Protein AF-A0A0M0K9U4-F1 (afdb_monomer_lite)

Structure (mmCIF, N/CA/C/O backbone):
data_AF-A0A0M0K9U4-F1
#
_entry.id   AF-A0A0M0K9U4-F1
#
loop_
_atom_site.group_PDB
_atom_site.id
_atom_site.type_symbol
_atom_site.label_atom_id
_atom_site.label_alt_id
_atom_site.label_comp_id
_atom_site.label_asym_id
_atom_site.label_entity_id
_atom_site.label_seq_id
_atom_site.pdbx_PDB_ins_code
_atom_site.Cartn_x
_atom_site.Cartn_y
_atom_site.Cartn_z
_atom_site.occupancy
_atom_site.B_iso_or_equiv
_atom_site.auth_seq_id
_atom_site.auth_comp_id
_atom_site.auth_asym_id
_atom_site.auth_atom_id
_atom_site.pdbx_PDB_model_num
ATOM 1 N N . SER A 1 1 ? -8.161 0.648 -21.171 1.00 61.56 1 SER A N 1
ATOM 2 C CA . SER A 1 1 ? -7.651 1.180 -19.898 1.00 61.56 1 SER A CA 1
ATOM 3 C C . SER A 1 1 ? -7.392 2.656 -20.082 1.00 61.56 1 SER A C 1
ATOM 5 O O . SER A 1 1 ? -6.745 3.029 -21.057 1.00 61.56 1 SER A O 1
ATOM 7 N N . GLU A 1 2 ? -7.929 3.484 -19.197 1.00 68.81 2 GLU A N 1
ATOM 8 C CA . GLU A 1 2 ? -7.591 4.907 -19.144 1.00 68.81 2 GLU A CA 1
ATOM 9 C C . GLU A 1 2 ? -6.335 5.094 -18.272 1.00 68.81 2 GLU A C 1
ATOM 11 O O . GLU A 1 2 ? -6.027 4.220 -17.451 1.00 68.81 2 GLU A O 1
ATOM 16 N N . PRO A 1 3 ? -5.558 6.175 -18.462 1.00 78.31 3 PRO A N 1
ATOM 17 C CA . PRO A 1 3 ? -4.492 6.531 -17.532 1.00 78.31 3 PRO A CA 1
ATOM 18 C C . PRO A 1 3 ? -5.056 6.734 -16.120 1.00 78.31 3 PRO A C 1
ATOM 20 O O . PRO A 1 3 ? -6.121 7.326 -15.955 1.00 78.31 3 PRO A O 1
ATOM 23 N N . LEU A 1 4 ? -4.343 6.255 -15.100 1.00 85.19 4 LEU A N 1
ATOM 24 C CA . LEU A 1 4 ? -4.729 6.467 -13.706 1.00 85.19 4 LEU A CA 1
ATOM 25 C C . LEU A 1 4 ? -4.591 7.953 -13.341 1.00 85.19 4 LEU A C 1
ATOM 27 O O . LEU A 1 4 ? -3.505 8.517 -13.472 1.00 85.19 4 LEU A O 1
ATOM 31 N N . ASP A 1 5 ? -5.664 8.567 -12.842 1.00 87.56 5 ASP A N 1
ATOM 32 C CA . ASP A 1 5 ? -5.590 9.892 -12.226 1.00 87.56 5 ASP A CA 1
ATOM 33 C C . ASP A 1 5 ? -4.983 9.775 -10.822 1.00 87.56 5 ASP A C 1
ATOM 35 O O . ASP A 1 5 ? -5.615 9.305 -9.875 1.00 87.56 5 ASP A O 1
ATOM 39 N N . VAL A 1 6 ? -3.727 10.200 -10.714 1.00 87.00 6 VAL A N 1
ATOM 40 C CA . VAL A 1 6 ? -2.924 10.161 -9.484 1.00 87.00 6 VAL A CA 1
ATOM 41 C C . VAL A 1 6 ? -3.193 11.345 -8.547 1.00 87.00 6 VAL A C 1
ATOM 43 O O . VAL A 1 6 ? -2.497 11.502 -7.549 1.00 87.00 6 VAL A O 1
ATOM 46 N N . THR A 1 7 ? -4.156 12.211 -8.879 1.00 89.19 7 THR A N 1
ATOM 47 C CA . THR A 1 7 ? -4.490 13.422 -8.108 1.00 89.19 7 THR A CA 1
ATOM 48 C C . THR A 1 7 ? -5.829 13.322 -7.383 1.00 89.19 7 THR A C 1
ATOM 50 O O . THR A 1 7 ? -6.227 14.252 -6.677 1.00 89.19 7 THR A O 1
ATOM 53 N N . LEU A 1 8 ? -6.520 12.186 -7.523 1.00 91.12 8 LEU A N 1
ATOM 54 C CA . LEU A 1 8 ? -7.814 11.973 -6.889 1.00 91.12 8 LEU A CA 1
ATOM 55 C C . LEU A 1 8 ? -7.680 12.002 -5.359 1.00 91.12 8 LEU A C 1
ATOM 57 O O . LEU A 1 8 ? -6.781 11.345 -4.817 1.00 91.12 8 LEU A O 1
ATOM 61 N N . PRO A 1 9 ? -8.579 12.719 -4.657 1.00 91.06 9 PRO A N 1
ATOM 62 C CA . PRO A 1 9 ? -8.613 12.720 -3.203 1.00 91.06 9 PRO A CA 1
ATOM 63 C C . PRO A 1 9 ? -9.043 11.352 -2.667 1.00 91.06 9 PRO A C 1
ATOM 65 O O . PRO A 1 9 ? -9.710 10.575 -3.352 1.00 91.06 9 PRO A O 1
ATOM 68 N N . ILE A 1 10 ? -8.715 11.077 -1.404 1.00 91.19 10 ILE A N 1
ATOM 69 C CA . ILE A 1 10 ? -9.167 9.850 -0.749 1.00 91.19 10 ILE A CA 1
ATOM 70 C C . ILE A 1 10 ? -10.673 9.855 -0.483 1.00 91.19 10 ILE A C 1
ATOM 72 O O . ILE A 1 10 ? -11.238 10.823 0.028 1.00 91.19 10 ILE A O 1
ATOM 76 N N . GLU A 1 11 ? -11.311 8.722 -0.760 1.00 87.12 11 GLU A N 1
ATOM 77 C CA . GLU A 1 11 ? -12.684 8.450 -0.343 1.00 87.12 11 GLU A CA 1
ATOM 78 C C . GLU A 1 11 ? -12.667 7.948 1.110 1.00 87.12 11 GLU A C 1
ATOM 80 O O . GLU A 1 11 ? -12.208 6.844 1.403 1.00 87.12 11 GLU A O 1
ATOM 85 N N . THR A 1 12 ? -13.134 8.770 2.053 1.00 86.31 12 THR A N 1
ATOM 86 C CA . THR A 1 12 ? -13.184 8.406 3.475 1.00 86.31 12 THR A CA 1
ATOM 87 C C . THR A 1 12 ? -14.359 9.058 4.192 1.00 86.31 12 THR A C 1
ATOM 89 O O . THR A 1 12 ? -14.809 10.145 3.841 1.00 86.31 12 THR A O 1
ATOM 92 N N . HIS A 1 13 ? -14.853 8.381 5.228 1.00 86.00 13 HIS A N 1
ATOM 93 C CA . HIS A 1 13 ? -15.920 8.867 6.104 1.00 86.00 13 HIS A CA 1
ATOM 94 C C . HIS A 1 13 ? -15.396 9.770 7.236 1.00 86.00 13 HIS A C 1
ATOM 96 O O . HIS A 1 13 ? -16.177 10.304 8.024 1.00 86.00 13 HIS A O 1
ATOM 102 N N . LEU A 1 14 ? -14.074 9.915 7.357 1.00 87.75 14 LEU A N 1
ATOM 103 C CA . LEU A 1 14 ? -13.434 10.692 8.411 1.00 87.75 14 LEU A CA 1
ATOM 104 C C . LEU A 1 14 ? -13.545 12.202 8.154 1.00 87.75 14 LEU A C 1
ATOM 106 O O . LEU A 1 14 ? -13.423 12.679 7.027 1.00 87.75 14 LEU A O 1
ATOM 110 N N . ASN A 1 15 ? -13.702 12.988 9.223 1.00 91.25 15 ASN A N 1
ATOM 111 C CA . ASN A 1 15 ? -13.694 14.451 9.139 1.00 91.25 15 ASN A CA 1
ATOM 112 C C . ASN A 1 15 ? -12.251 14.975 9.009 1.00 91.25 15 ASN A C 1
ATOM 114 O O . ASN A 1 15 ? -11.620 15.371 9.994 1.00 91.25 15 ASN A O 1
ATOM 118 N N . LEU A 1 16 ? -11.727 14.964 7.781 1.00 93.19 16 LEU A N 1
ATOM 119 C CA . LEU A 1 16 ? -10.347 15.357 7.481 1.00 93.19 16 LEU A CA 1
ATOM 120 C C . LEU A 1 16 ? -10.004 16.796 7.916 1.00 93.19 16 LEU A C 1
ATOM 122 O O . LEU A 1 16 ? -8.942 16.976 8.516 1.00 93.19 16 LEU A O 1
ATOM 126 N N . PRO A 1 17 ? -10.863 17.822 7.712 1.00 94.44 17 PRO A N 1
ATOM 127 C CA . PRO A 1 17 ? -10.585 19.172 8.209 1.00 94.44 17 PRO A CA 1
ATOM 128 C C . PRO A 1 17 ? -10.416 19.234 9.731 1.00 94.44 17 PRO A C 1
ATOM 130 O O . PRO A 1 17 ? -9.503 19.897 10.232 1.00 94.44 17 PRO A O 1
ATOM 133 N N . PHE A 1 18 ? -11.267 18.521 10.477 1.00 94.56 18 PHE A N 1
ATOM 134 C CA . PHE A 1 18 ? -11.149 18.437 11.931 1.00 94.56 18 PHE A CA 1
ATOM 135 C C . PHE A 1 18 ? -9.846 17.751 12.347 1.00 94.56 18 PHE A C 1
ATOM 137 O O . PHE A 1 18 ? -9.119 18.291 13.181 1.00 94.56 18 PHE A O 1
ATOM 144 N N . LEU A 1 19 ? -9.527 16.599 11.749 1.00 92.81 19 LEU A N 1
ATOM 145 C CA . LEU A 1 19 ? -8.318 15.836 12.064 1.00 92.81 19 LEU A CA 1
ATOM 146 C C . LEU A 1 19 ? -7.053 16.642 11.761 1.00 92.81 19 LEU A C 1
ATOM 148 O O . LEU A 1 19 ? -6.188 16.756 12.628 1.00 92.81 19 LEU A O 1
ATOM 152 N N . ARG A 1 20 ? -6.988 17.297 10.594 1.00 94.50 20 ARG A N 1
ATOM 153 C CA . ARG A 1 20 ? -5.874 18.175 10.206 1.00 94.50 20 ARG A CA 1
ATOM 154 C C . ARG A 1 20 ? -5.638 19.270 11.241 1.00 94.50 20 ARG A C 1
ATOM 156 O O . ARG A 1 20 ? -4.503 19.474 11.664 1.00 94.50 20 ARG A O 1
ATOM 163 N N .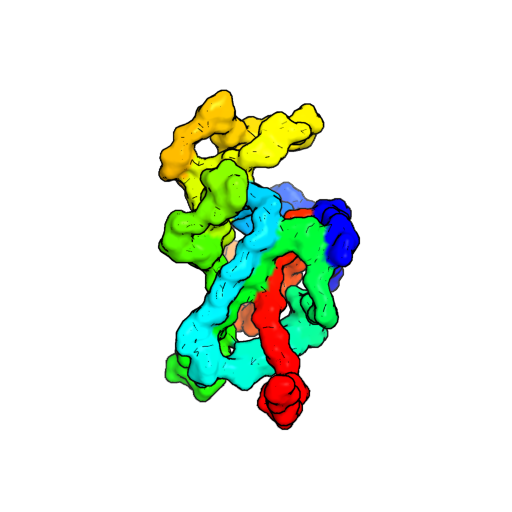 LYS A 1 21 ? -6.707 19.942 11.685 1.00 95.69 21 LYS A N 1
ATOM 164 C CA . LYS A 1 21 ? -6.635 20.994 12.710 1.00 95.69 21 LYS A CA 1
ATOM 165 C C . LYS A 1 21 ? -6.250 20.440 14.083 1.00 95.69 21 LYS A C 1
ATOM 167 O O . LYS A 1 21 ? -5.474 21.056 14.807 1.00 95.69 21 LYS A O 1
ATOM 172 N N . ARG A 1 22 ? -6.817 19.300 14.483 1.00 93.62 22 ARG A N 1
ATOM 173 C CA . ARG A 1 22 ? -6.624 18.741 15.828 1.00 93.62 22 ARG A CA 1
ATOM 174 C C . ARG A 1 22 ? -5.236 18.135 16.016 1.00 93.62 22 ARG A C 1
ATOM 176 O O . ARG A 1 22 ? -4.717 18.177 17.135 1.00 93.62 22 ARG A O 1
ATOM 183 N N . LEU A 1 23 ? -4.677 17.577 14.945 1.00 92.25 23 LEU A N 1
ATOM 184 C CA . LEU A 1 23 ? -3.436 16.808 14.935 1.00 92.25 23 LEU A CA 1
ATOM 185 C C . LEU A 1 23 ? -2.265 17.566 14.294 1.00 92.25 23 LEU A C 1
ATOM 187 O O . LEU A 1 23 ? -1.214 16.972 14.099 1.00 92.25 23 LEU A O 1
ATOM 191 N N . THR A 1 24 ? -2.389 18.873 14.027 1.00 93.19 24 THR A N 1
ATOM 192 C CA . THR A 1 24 ? -1.313 19.680 13.410 1.00 93.19 24 THR A CA 1
ATOM 193 C C . THR A 1 24 ? 0.036 19.524 14.123 1.00 93.19 24 THR A C 1
ATOM 195 O O . THR A 1 24 ? 1.066 19.461 13.470 1.00 93.19 24 THR A O 1
ATOM 198 N N . ASN A 1 25 ? 0.025 19.389 15.453 1.00 91.56 25 ASN A N 1
ATOM 199 C CA . ASN A 1 25 ? 1.231 19.222 16.274 1.00 91.56 25 ASN A CA 1
ATOM 200 C C . ASN A 1 25 ? 1.455 17.770 16.732 1.00 91.56 25 ASN A C 1
ATOM 202 O O . ASN A 1 25 ? 2.167 17.533 17.708 1.00 91.56 25 ASN A O 1
ATOM 206 N N . TYR A 1 26 ? 0.792 16.795 16.104 1.00 88.44 26 TYR A N 1
ATOM 207 C CA . TYR A 1 26 ? 1.008 15.389 16.427 1.00 88.44 26 TYR A CA 1
ATOM 208 C C . TYR A 1 26 ? 2.439 14.990 16.028 1.00 88.44 26 TYR A C 1
ATOM 210 O O . TYR A 1 26 ? 2.857 15.333 14.925 1.00 88.44 26 TYR A O 1
ATOM 218 N N . PRO A 1 27 ? 3.214 14.297 16.881 1.00 87.62 27 PRO A N 1
ATOM 219 C CA . PRO A 1 27 ? 4.620 14.026 16.581 1.00 87.62 27 PRO A CA 1
ATOM 220 C C . PRO A 1 27 ? 4.840 13.255 15.273 1.00 87.62 27 PRO A C 1
ATOM 222 O O . PRO A 1 27 ? 5.771 13.562 14.535 1.00 87.62 27 PRO A O 1
ATOM 225 N N . ASP A 1 28 ? 3.972 12.286 14.968 1.00 89.38 28 ASP A N 1
ATOM 226 C CA . ASP A 1 28 ? 4.065 11.487 13.745 1.00 89.38 28 ASP A CA 1
ATOM 227 C C . ASP A 1 28 ? 3.277 12.137 12.597 1.00 89.38 28 ASP A C 1
ATOM 229 O O . ASP A 1 28 ? 2.105 11.836 12.344 1.00 89.38 28 ASP A O 1
ATOM 233 N N . GLN A 1 29 ? 3.926 13.074 11.908 1.00 89.25 29 GLN A N 1
ATOM 234 C CA . GLN A 1 29 ? 3.337 13.742 10.747 1.00 89.25 29 GLN A CA 1
ATOM 235 C C . GLN A 1 29 ? 3.190 12.809 9.536 1.00 89.25 29 GLN A C 1
ATOM 237 O O . GLN A 1 29 ? 2.347 13.077 8.684 1.00 89.25 29 GLN A O 1
ATOM 242 N N . ASN A 1 30 ? 3.932 11.695 9.471 1.00 87.62 30 ASN A N 1
ATOM 243 C CA . ASN A 1 30 ? 3.779 10.722 8.387 1.00 87.62 30 ASN A CA 1
ATOM 244 C C . ASN A 1 30 ? 2.473 9.938 8.534 1.00 87.62 30 ASN A C 1
ATOM 246 O O . ASN A 1 30 ? 1.711 9.796 7.580 1.00 87.62 30 ASN A O 1
ATOM 250 N N . LEU A 1 31 ? 2.159 9.487 9.752 1.00 87.75 31 LEU A N 1
ATOM 251 C CA . LEU A 1 31 ? 0.862 8.884 10.049 1.00 87.75 31 LEU A CA 1
ATOM 252 C C . LEU A 1 31 ? -0.282 9.865 9.768 1.00 87.75 31 LEU A C 1
ATOM 254 O O . LEU A 1 31 ? -1.305 9.469 9.212 1.00 87.75 31 LEU A O 1
ATOM 258 N N . LEU A 1 32 ? -0.110 11.142 10.126 1.00 90.25 32 LEU A N 1
ATOM 259 C CA . LEU A 1 32 ? -1.109 12.163 9.825 1.00 90.25 32 LEU A CA 1
ATOM 260 C C . LEU A 1 32 ? -1.290 12.363 8.314 1.00 90.25 32 LEU A C 1
ATOM 262 O O . LEU A 1 32 ? -2.427 12.434 7.857 1.00 90.25 32 LEU A O 1
ATOM 266 N N . ALA A 1 33 ? -0.207 12.417 7.536 1.00 90.25 33 ALA A N 1
ATOM 267 C CA . ALA A 1 33 ? -0.280 12.504 6.079 1.00 90.25 33 ALA A CA 1
ATOM 268 C C . ALA A 1 33 ? -1.022 11.294 5.490 1.00 90.25 33 ALA A C 1
ATOM 270 O O . ALA A 1 33 ? -1.983 11.469 4.748 1.00 90.25 33 ALA A O 1
ATOM 271 N N . ASN A 1 34 ? -0.676 10.080 5.923 1.00 90.19 34 ASN A N 1
ATOM 272 C CA . ASN A 1 34 ? -1.355 8.839 5.542 1.00 90.19 34 ASN A CA 1
ATOM 273 C C . ASN A 1 34 ? -2.861 8.843 5.878 1.00 90.19 34 ASN A C 1
ATOM 275 O O . ASN A 1 34 ? -3.681 8.348 5.107 1.00 90.19 34 ASN A O 1
ATOM 279 N N . LEU A 1 35 ? -3.247 9.433 7.013 1.00 90.75 35 LEU A N 1
ATOM 280 C CA . LEU A 1 35 ? -4.647 9.590 7.423 1.00 90.75 35 LEU A CA 1
ATOM 281 C C . LEU A 1 35 ? -5.412 10.612 6.568 1.00 90.75 35 LEU A C 1
ATOM 283 O O . LEU A 1 35 ? -6.604 10.437 6.321 1.00 90.75 35 LEU A O 1
ATOM 287 N N . LEU A 1 36 ? -4.751 11.700 6.166 1.00 92.56 36 LEU A N 1
ATOM 288 C CA . LEU A 1 36 ? -5.377 12.826 5.467 1.00 92.56 36 LEU A CA 1
ATOM 289 C C . LEU A 1 36 ? -5.375 12.683 3.944 1.00 92.56 36 LEU A C 1
ATOM 291 O O . LEU A 1 36 ? -6.247 13.246 3.286 1.00 92.56 36 LEU A O 1
ATOM 295 N N . GLU A 1 37 ? -4.387 11.988 3.395 1.00 92.00 37 GLU A N 1
ATOM 296 C CA . GLU A 1 37 ? -4.094 11.941 1.957 1.00 92.00 37 GLU A CA 1
ATOM 297 C C . GLU A 1 37 ? -4.030 10.513 1.414 1.00 92.00 37 GLU A C 1
ATOM 299 O O . GLU A 1 37 ? -3.970 10.318 0.203 1.00 92.00 37 GLU A O 1
ATOM 304 N N . GLY A 1 38 ? -4.100 9.520 2.299 1.00 92.19 38 GLY A N 1
ATOM 305 C CA . GLY A 1 38 ? -4.095 8.107 1.959 1.00 92.19 38 GLY A CA 1
ATOM 306 C C . GLY A 1 38 ? -2.745 7.440 2.158 1.00 92.19 38 GLY A C 1
ATOM 307 O O . GLY A 1 38 ? -1.693 8.078 2.163 1.00 92.19 38 GLY A O 1
ATOM 308 N N . ILE A 1 39 ? -2.794 6.120 2.317 1.00 91.38 39 ILE A N 1
ATOM 309 C CA . ILE A 1 39 ? -1.612 5.281 2.462 1.00 91.38 39 ILE A CA 1
ATOM 310 C C . ILE A 1 39 ? -0.806 5.306 1.172 1.00 91.38 39 ILE A C 1
ATOM 312 O O . ILE A 1 39 ? -1.322 4.969 0.103 1.00 91.38 39 ILE A O 1
ATOM 316 N N . ARG A 1 40 ? 0.480 5.612 1.320 1.00 90.69 40 ARG A N 1
ATOM 317 C CA . ARG A 1 40 ? 1.510 5.373 0.311 1.00 90.69 40 ARG A CA 1
ATOM 318 C C . ARG A 1 40 ? 2.364 4.195 0.763 1.00 90.69 40 ARG A C 1
ATOM 320 O O . ARG A 1 40 ? 2.780 4.119 1.915 1.00 90.69 40 ARG A O 1
ATOM 327 N N . PHE A 1 41 ? 2.638 3.261 -0.136 1.00 89.81 41 PHE A N 1
ATOM 328 C CA . PHE A 1 41 ? 3.498 2.108 0.129 1.00 89.81 41 PHE A CA 1
ATOM 329 C C . PHE A 1 41 ? 4.970 2.495 0.261 1.00 89.81 41 PHE A C 1
ATOM 331 O O . PHE A 1 41 ? 5.774 1.676 0.704 1.00 89.81 41 PHE A O 1
ATOM 338 N N . GLU A 1 42 ? 5.324 3.713 -0.167 1.00 87.94 42 GLU A N 1
ATOM 339 C CA . GLU A 1 42 ? 6.705 4.202 -0.244 1.00 87.94 42 GLU A CA 1
ATOM 340 C C . GLU A 1 42 ? 7.614 3.264 -1.063 1.00 87.94 42 GLU A C 1
ATOM 342 O O . GLU A 1 42 ? 8.827 3.209 -0.852 1.00 87.94 42 GLU A O 1
ATOM 347 N N . ALA A 1 43 ? 6.997 2.514 -1.982 1.00 91.62 43 ALA A N 1
ATOM 348 C CA . ALA A 1 43 ? 7.629 1.598 -2.912 1.00 91.62 43 ALA A CA 1
ATOM 349 C C . ALA A 1 43 ? 7.853 2.320 -4.240 1.00 91.62 43 ALA A C 1
ATOM 351 O O . ALA A 1 43 ? 6.912 2.520 -5.017 1.00 91.62 43 ALA A O 1
ATOM 352 N N . ASP A 1 44 ? 9.096 2.715 -4.477 1.00 91.25 44 ASP A N 1
ATOM 353 C CA . ASP A 1 44 ? 9.556 3.198 -5.773 1.00 91.25 44 ASP A CA 1
ATOM 354 C C . ASP A 1 44 ? 9.590 1.986 -6.726 1.00 91.25 44 ASP A C 1
ATOM 356 O O . ASP A 1 44 ? 10.074 0.928 -6.353 1.00 91.25 44 ASP A O 1
ATOM 360 N N . VAL A 1 45 ? 8.970 2.043 -7.903 1.00 93.88 45 VAL A N 1
ATOM 361 C CA . VAL A 1 45 ? 8.921 0.898 -8.837 1.00 93.88 45 VAL A CA 1
ATOM 362 C C . VAL A 1 45 ? 8.928 1.387 -10.281 1.00 93.88 45 VAL A C 1
ATOM 364 O O . VAL A 1 45 ? 8.501 2.505 -10.578 1.00 93.88 45 VAL A O 1
ATOM 367 N N . GLU A 1 46 ? 9.414 0.544 -11.190 1.00 94.81 46 GLU A N 1
ATOM 368 C CA . GLU A 1 46 ? 9.324 0.801 -12.626 1.00 94.81 46 GLU A CA 1
ATOM 369 C C . GLU A 1 46 ? 7.873 0.781 -13.116 1.00 94.81 46 GLU A C 1
ATOM 371 O O . GLU A 1 46 ? 7.001 0.141 -12.524 1.00 94.81 46 GLU A O 1
ATOM 376 N N . LEU A 1 47 ? 7.618 1.446 -14.246 1.00 93.19 47 LEU A N 1
ATOM 377 C CA . LEU A 1 47 ? 6.322 1.437 -14.931 1.00 93.19 47 LEU A CA 1
ATOM 378 C C . LEU A 1 47 ? 6.097 0.103 -15.670 1.00 93.19 47 LEU A C 1
ATOM 380 O O . LEU A 1 47 ? 6.015 0.050 -16.896 1.00 93.19 47 LEU A O 1
ATOM 384 N N . GLN A 1 48 ? 6.014 -0.988 -14.909 1.00 94.00 48 GLN A N 1
ATOM 385 C CA . GLN A 1 48 ? 5.916 -2.364 -15.396 1.00 94.00 48 GLN A CA 1
ATOM 386 C C . GLN A 1 48 ? 4.578 -3.007 -15.031 1.00 94.00 48 GLN A C 1
ATOM 388 O O . GLN A 1 48 ? 4.009 -2.759 -13.967 1.00 94.00 48 GLN A O 1
ATOM 393 N N . ALA A 1 49 ? 4.102 -3.901 -15.897 1.00 94.00 49 ALA A N 1
ATOM 394 C CA . ALA A 1 49 ? 3.027 -4.815 -15.545 1.00 94.00 49 ALA A CA 1
ATOM 395 C C . ALA A 1 49 ? 3.602 -6.062 -14.872 1.00 94.00 49 ALA A C 1
ATOM 397 O O . ALA A 1 49 ? 4.284 -6.868 -15.508 1.00 94.00 49 ALA A O 1
ATOM 398 N N . VAL A 1 50 ? 3.320 -6.224 -13.582 1.00 95.44 50 VAL A N 1
ATOM 399 C CA . VAL A 1 50 ? 3.866 -7.312 -12.768 1.00 95.44 50 VAL A CA 1
ATOM 400 C C . VAL A 1 50 ? 2.744 -8.260 -12.381 1.00 95.44 50 VAL A C 1
ATOM 402 O O . VAL A 1 50 ? 1.862 -7.921 -11.597 1.00 95.44 50 VAL A O 1
ATOM 405 N N . LEU A 1 51 ? 2.784 -9.472 -12.933 1.00 94.81 51 LEU A N 1
ATOM 406 C CA . LEU A 1 51 ? 1.791 -10.511 -12.677 1.00 94.81 51 LEU A CA 1
ATOM 407 C C . LEU A 1 51 ? 2.369 -11.540 -11.709 1.00 94.81 51 LEU A C 1
ATOM 409 O O . LEU A 1 51 ? 3.160 -12.403 -12.093 1.00 94.81 51 LEU A O 1
ATOM 413 N N . VAL A 1 52 ? 1.979 -11.448 -10.439 1.00 95.50 52 VAL A N 1
ATOM 414 C CA . VAL A 1 52 ? 2.433 -12.378 -9.407 1.00 95.50 52 VAL A CA 1
ATOM 415 C C . VAL A 1 52 ? 1.435 -13.535 -9.292 1.00 95.50 52 VAL A C 1
ATOM 417 O O . VAL A 1 52 ? 0.260 -13.306 -8.988 1.00 95.50 52 VAL A O 1
ATOM 420 N N . PRO A 1 53 ? 1.866 -14.796 -9.494 1.00 93.62 53 PRO A N 1
ATOM 421 C CA . PRO A 1 53 ? 0.970 -15.937 -9.371 1.00 93.62 53 PRO A CA 1
ATOM 422 C C . PRO A 1 53 ? 0.439 -16.067 -7.941 1.00 93.62 53 PRO A C 1
ATOM 424 O O . PRO A 1 53 ? 1.102 -15.715 -6.962 1.00 93.62 53 PRO A O 1
ATOM 427 N N . HIS A 1 54 ? -0.769 -16.611 -7.813 1.00 95.31 54 HIS A N 1
ATOM 428 C CA . HIS A 1 54 ? -1.332 -16.942 -6.511 1.00 95.31 54 HIS A CA 1
ATOM 429 C C . HIS A 1 54 ? -0.469 -17.951 -5.752 1.00 95.31 54 HIS A C 1
ATOM 431 O O . HIS A 1 54 ? 0.237 -18.780 -6.329 1.00 95.31 54 HIS A O 1
ATOM 437 N N . LEU A 1 55 ? -0.554 -17.890 -4.427 1.00 94.44 55 LEU A N 1
ATOM 438 C CA . LEU A 1 55 ? 0.158 -18.809 -3.559 1.00 94.44 55 LEU A CA 1
ATOM 439 C C . LEU A 1 55 ? -0.480 -20.187 -3.619 1.00 94.44 55 LEU A C 1
ATOM 441 O O . LEU A 1 55 ? -1.701 -20.327 -3.608 1.00 94.44 55 LEU A O 1
ATOM 445 N N . ILE A 1 56 ? 0.360 -21.219 -3.547 1.00 94.88 56 ILE A N 1
ATOM 446 C CA . ILE A 1 56 ? -0.065 -22.624 -3.444 1.00 94.88 56 ILE A CA 1
ATOM 447 C C . ILE A 1 56 ? -0.979 -22.891 -2.237 1.00 94.88 56 ILE A C 1
ATOM 449 O O . ILE A 1 56 ? -1.613 -23.937 -2.143 1.00 94.88 56 ILE A O 1
ATOM 453 N N . SER A 1 57 ? -1.030 -21.961 -1.280 1.00 95.12 57 SER A N 1
ATOM 454 C CA . SER A 1 57 ? -1.917 -22.022 -0.126 1.00 95.12 57 SER A CA 1
ATOM 455 C C . SER A 1 57 ? -3.345 -21.569 -0.432 1.00 95.12 57 SER A C 1
ATOM 457 O O . SER A 1 57 ? -4.243 -21.954 0.311 1.00 95.12 57 SER A O 1
ATOM 459 N N . LEU A 1 58 ? -3.584 -20.807 -1.506 1.00 94.56 58 LEU A N 1
ATOM 460 C CA . LEU A 1 58 ? -4.905 -20.272 -1.847 1.00 94.56 58 LEU A CA 1
ATOM 461 C C . LEU A 1 58 ? -6.001 -21.348 -1.918 1.00 94.56 58 LEU A C 1
ATOM 463 O O . LEU A 1 58 ? -7.040 -21.134 -1.289 1.00 94.56 58 LEU A O 1
ATOM 467 N N . PRO A 1 59 ? -5.802 -22.511 -2.578 1.00 93.06 59 PRO A N 1
ATOM 468 C CA . PRO A 1 59 ? -6.841 -23.538 -2.658 1.00 93.06 59 PRO A CA 1
ATOM 469 C C . PRO A 1 59 ? -7.344 -24.017 -1.290 1.00 93.06 59 PRO A C 1
ATOM 471 O O . PRO A 1 59 ? -8.513 -24.363 -1.162 1.00 93.06 59 PRO A O 1
ATOM 474 N N . LYS A 1 60 ? -6.503 -23.968 -0.244 1.00 93.25 60 LYS A N 1
ATOM 475 C CA . LYS A 1 60 ? -6.871 -24.397 1.119 1.00 93.25 60 LYS A CA 1
ATOM 476 C C . LYS A 1 60 ? -7.991 -23.553 1.730 1.00 93.25 60 LYS A C 1
ATOM 478 O O . LYS A 1 60 ? -8.712 -24.035 2.592 1.00 93.25 60 LYS A O 1
ATOM 483 N N . GLY A 1 61 ? -8.119 -22.297 1.307 1.00 92.38 61 GLY A N 1
ATOM 484 C CA . GLY A 1 61 ? -9.083 -21.346 1.853 1.00 92.38 61 GLY A CA 1
ATOM 485 C C . GLY A 1 61 ? -9.766 -20.507 0.783 1.00 92.38 61 GLY A C 1
ATOM 486 O O . GLY A 1 61 ? -10.137 -19.371 1.070 1.00 92.38 61 GLY A O 1
ATOM 487 N N . PHE A 1 62 ? -9.928 -21.042 -0.431 1.00 91.94 62 PHE A N 1
ATOM 488 C CA . PHE A 1 62 ? -10.431 -20.300 -1.590 1.00 91.94 62 PHE A CA 1
ATOM 489 C C . PHE A 1 62 ? -11.752 -19.578 -1.290 1.00 91.94 62 PHE A C 1
ATOM 491 O O . PHE A 1 62 ? -11.847 -18.363 -1.443 1.00 91.94 62 PHE A O 1
ATOM 498 N N . THR A 1 63 ? -12.739 -20.301 -0.753 1.00 90.88 63 THR A N 1
ATOM 499 C CA . THR A 1 63 ? -14.043 -19.737 -0.368 1.00 90.88 63 THR A CA 1
ATOM 500 C C . THR A 1 63 ? -13.916 -18.648 0.698 1.00 90.88 63 THR A C 1
ATOM 502 O O . THR A 1 63 ? -14.614 -17.641 0.628 1.00 90.88 63 THR A O 1
ATOM 505 N N . SER A 1 64 ? -13.007 -18.811 1.669 1.00 92.00 64 SER A N 1
ATOM 506 C CA . SER A 1 64 ? -12.774 -17.792 2.704 1.00 92.00 64 SER A CA 1
ATOM 507 C C . SER A 1 64 ? -12.186 -16.514 2.105 1.00 92.00 64 SER A C 1
ATOM 509 O O . SER A 1 64 ? -12.650 -15.426 2.427 1.00 92.00 64 SER A O 1
ATOM 511 N N . VAL A 1 65 ? -11.198 -16.644 1.214 1.00 93.06 65 VAL A N 1
ATOM 512 C CA . VAL A 1 65 ? -10.555 -15.511 0.529 1.00 93.06 65 VAL A CA 1
ATOM 513 C C . VAL A 1 65 ? -11.553 -14.788 -0.367 1.00 93.06 65 VAL A C 1
ATOM 515 O O . VAL A 1 65 ? -11.635 -13.566 -0.316 1.00 93.06 65 VAL A O 1
ATOM 518 N N . ARG A 1 66 ? -12.354 -15.538 -1.127 1.00 91.75 66 ARG A N 1
ATOM 519 C CA . ARG A 1 66 ? -13.409 -14.996 -1.984 1.00 91.75 66 ARG A CA 1
ATOM 520 C C . ARG A 1 66 ? -14.426 -14.183 -1.186 1.00 91.75 66 ARG A C 1
ATOM 522 O O . ARG A 1 66 ? -14.668 -13.024 -1.498 1.00 91.75 66 ARG A O 1
ATOM 529 N N . ASN A 1 67 ? -15.016 -14.790 -0.157 1.00 91.75 67 ASN A N 1
ATOM 530 C CA . ASN A 1 67 ? -1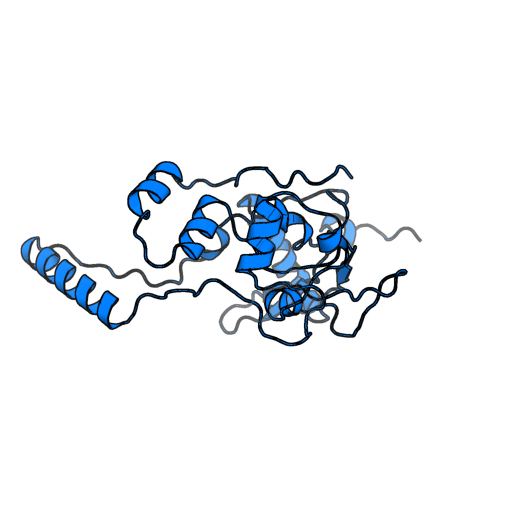6.033 -14.131 0.661 1.00 91.75 67 ASN A CA 1
ATOM 531 C C . ASN A 1 67 ? -15.456 -12.895 1.364 1.00 91.75 67 ASN A C 1
ATOM 533 O O . ASN A 1 67 ? -16.153 -11.896 1.515 1.00 91.75 67 ASN A O 1
ATOM 537 N N . GLU A 1 68 ? -14.178 -12.945 1.752 1.00 91.06 68 GLU A N 1
ATOM 538 C CA . GLU A 1 68 ? -13.482 -11.777 2.277 1.00 91.06 68 GLU A CA 1
ATOM 539 C C . GLU A 1 68 ? -13.366 -10.678 1.217 1.00 91.06 68 GLU A C 1
ATOM 541 O O . GLU A 1 68 ? -13.743 -9.557 1.514 1.00 91.06 68 GLU A O 1
ATOM 546 N N . LEU A 1 69 ? -12.938 -10.968 -0.017 1.00 91.62 69 LEU A N 1
ATOM 547 C CA . LEU A 1 69 ? -12.858 -9.962 -1.088 1.00 91.62 69 LEU A CA 1
ATOM 548 C C . LEU A 1 69 ? -14.207 -9.267 -1.340 1.00 91.62 69 LEU A C 1
ATOM 550 O O . LEU A 1 69 ? -14.243 -8.038 -1.359 1.00 91.62 69 LEU A O 1
ATOM 554 N N . TYR A 1 70 ? -15.313 -10.014 -1.453 1.00 91.81 70 TYR A N 1
ATOM 555 C CA . TYR A 1 70 ? -16.648 -9.406 -1.576 1.00 91.81 70 TYR A CA 1
ATOM 556 C C . TYR A 1 70 ? -17.009 -8.561 -0.351 1.00 91.81 70 TYR A C 1
ATOM 558 O O . TYR A 1 70 ? -17.544 -7.466 -0.491 1.00 91.81 70 TYR A O 1
ATOM 566 N N . ARG A 1 71 ? -16.673 -9.016 0.863 1.00 90.94 71 ARG A N 1
ATOM 567 C CA . ARG A 1 71 ? -16.877 -8.215 2.077 1.00 90.94 71 ARG A CA 1
ATOM 568 C C . ARG A 1 71 ? -16.090 -6.903 2.017 1.00 90.94 71 ARG A C 1
ATOM 570 O O . ARG A 1 71 ? -16.667 -5.852 2.277 1.00 90.94 71 ARG A O 1
ATOM 577 N N . LEU A 1 72 ? -14.806 -6.934 1.656 1.00 89.00 72 LEU A N 1
ATOM 578 C CA . LEU A 1 72 ? -13.985 -5.721 1.544 1.00 89.00 72 LEU A CA 1
ATOM 579 C C . LEU A 1 72 ? -14.534 -4.775 0.463 1.00 89.00 72 LEU A C 1
ATOM 581 O O . LEU A 1 72 ? -14.507 -3.564 0.655 1.00 89.00 72 LEU A O 1
ATOM 585 N N . GLN A 1 73 ? -15.091 -5.312 -0.628 1.00 89.25 73 GLN A N 1
ATOM 586 C CA . GLN A 1 73 ? -15.795 -4.519 -1.637 1.00 89.25 73 GLN A CA 1
ATOM 587 C C . GLN A 1 73 ? -17.032 -3.823 -1.048 1.00 89.25 73 GLN A C 1
ATOM 589 O O . GLN A 1 73 ? -17.196 -2.622 -1.232 1.00 89.25 73 GLN A O 1
ATOM 594 N N . THR A 1 74 ? -17.875 -4.535 -0.285 1.00 88.56 74 THR A N 1
ATOM 595 C CA . THR A 1 74 ? -19.060 -3.926 0.361 1.00 88.56 74 THR A CA 1
ATOM 596 C C . THR A 1 74 ? -18.708 -2.844 1.382 1.00 88.56 74 THR A C 1
ATOM 598 O O . THR A 1 74 ? -19.520 -1.964 1.647 1.00 88.56 74 THR A O 1
ATOM 601 N N . LEU A 1 75 ? -17.494 -2.891 1.937 1.00 84.81 75 LEU A N 1
ATOM 602 C CA . LEU A 1 75 ? -16.965 -1.878 2.852 1.00 84.81 75 LEU A CA 1
ATOM 603 C C . LEU A 1 75 ? -16.288 -0.706 2.124 1.00 84.81 75 LEU A C 1
ATOM 605 O O . LEU A 1 75 ? -15.810 0.215 2.778 1.00 84.81 75 LEU A O 1
ATOM 609 N N . GLY A 1 76 ? -16.245 -0.733 0.789 1.00 84.31 76 GLY A N 1
ATOM 610 C CA . GLY A 1 76 ? -15.627 0.304 -0.037 1.00 84.31 76 GLY A CA 1
ATOM 611 C C . GLY A 1 76 ? -14.100 0.228 -0.114 1.00 84.31 76 GLY A C 1
ATOM 612 O O . GLY A 1 76 ? -13.473 1.148 -0.621 1.00 84.31 76 GLY A O 1
ATOM 613 N N . TRP A 1 77 ? -13.476 -0.850 0.370 1.00 84.75 77 TRP A N 1
ATOM 614 C CA . TRP A 1 77 ? -12.010 -0.979 0.395 1.00 84.75 77 TRP A CA 1
ATOM 615 C C . TRP A 1 77 ? -11.431 -1.601 -0.870 1.00 84.75 77 TRP A C 1
ATOM 617 O O . TRP A 1 77 ? -10.236 -1.489 -1.126 1.00 84.75 77 TRP A O 1
ATOM 627 N N . TYR A 1 78 ? -12.264 -2.297 -1.640 1.00 88.88 78 TYR A N 1
ATOM 628 C CA . TYR A 1 78 ? -11.913 -2.830 -2.948 1.00 88.88 78 TYR A CA 1
ATOM 629 C C . TYR A 1 78 ? -12.944 -2.367 -3.964 1.00 88.88 78 TYR A C 1
ATOM 631 O O . TYR A 1 78 ? -14.146 -2.381 -3.699 1.00 88.88 78 TYR A O 1
ATOM 639 N N . ARG A 1 79 ? -12.471 -2.025 -5.160 1.00 90.12 79 ARG A N 1
ATOM 640 C CA . ARG A 1 79 ? -13.321 -1.852 -6.333 1.00 90.12 79 ARG A CA 1
ATOM 641 C C . ARG A 1 79 ? -13.077 -3.027 -7.270 1.00 90.12 79 ARG A C 1
ATOM 643 O O . ARG A 1 79 ? -11.930 -3.404 -7.504 1.00 90.12 79 ARG A O 1
ATOM 650 N N . PHE A 1 80 ? -14.157 -3.640 -7.737 1.00 92.56 80 PHE A N 1
ATOM 651 C CA . PHE A 1 80 ? -14.093 -4.716 -8.720 1.00 92.56 80 PHE A CA 1
ATOM 652 C C . PHE A 1 80 ? -14.310 -4.138 -10.107 1.00 92.56 80 PHE A C 1
ATOM 654 O O . PHE A 1 80 ? -15.083 -3.196 -10.281 1.00 92.56 80 PHE A O 1
ATOM 661 N N . PHE A 1 81 ? -13.594 -4.702 -11.068 1.00 90.88 81 PHE A N 1
ATOM 662 C CA . PHE A 1 81 ? -13.607 -4.275 -12.453 1.00 90.88 81 PHE A CA 1
ATOM 663 C C . PHE A 1 81 ? -13.629 -5.521 -13.333 1.00 90.88 81 PHE A C 1
ATOM 665 O O . PHE A 1 81 ? -12.882 -6.464 -13.073 1.00 90.88 81 PHE A O 1
ATOM 672 N N . ASP A 1 82 ? -14.438 -5.500 -14.389 1.00 87.81 82 ASP A N 1
ATOM 673 C CA . ASP A 1 82 ? -14.527 -6.608 -15.354 1.00 87.81 82 ASP A CA 1
ATOM 674 C C . ASP A 1 82 ? -13.305 -6.672 -16.290 1.00 87.81 82 ASP A C 1
ATOM 676 O O . ASP A 1 82 ? -13.098 -7.634 -17.024 1.00 87.81 82 ASP A O 1
ATOM 680 N N . HIS A 1 83 ? -12.488 -5.620 -16.286 1.00 87.88 83 HIS A N 1
ATOM 681 C CA . HIS A 1 83 ? -11.266 -5.483 -17.067 1.00 87.88 83 HIS A CA 1
ATOM 682 C C . HIS A 1 83 ? -10.214 -4.712 -16.264 1.00 87.88 83 HIS A C 1
ATOM 684 O O . HIS A 1 83 ? -10.515 -4.119 -15.229 1.00 87.88 83 HIS A O 1
ATOM 690 N N . LEU A 1 84 ? -8.965 -4.706 -16.738 1.00 89.44 84 LEU A N 1
ATOM 691 C CA . LEU A 1 84 ? -7.889 -3.973 -16.069 1.00 89.44 84 LEU A CA 1
ATOM 692 C C . LEU A 1 84 ? -8.201 -2.462 -16.042 1.00 89.44 84 LEU A C 1
ATOM 694 O O . LEU A 1 84 ? -8.314 -1.859 -17.117 1.00 89.44 84 LEU A O 1
ATOM 698 N N . PRO A 1 85 ? -8.322 -1.843 -14.850 1.00 90.56 85 PRO A N 1
ATOM 699 C CA . PRO A 1 85 ? -8.760 -0.451 -14.729 1.00 90.56 85 PRO A CA 1
ATOM 700 C C . PRO A 1 85 ? -7.706 0.547 -15.221 1.00 90.56 85 PRO A C 1
ATOM 702 O O . PRO A 1 85 ? -8.047 1.576 -15.795 1.00 90.56 85 PRO A O 1
ATOM 705 N N . PHE A 1 86 ? -6.426 0.223 -15.050 1.00 88.75 86 PHE A N 1
ATOM 706 C CA . PHE A 1 86 ? -5.291 1.068 -15.410 1.00 88.75 86 PHE A CA 1
ATOM 707 C C . PHE A 1 86 ? -4.113 0.213 -15.890 1.00 88.75 86 PHE A C 1
ATOM 709 O O . PHE A 1 86 ? -4.071 -1.003 -15.679 1.00 88.75 86 PHE A O 1
ATOM 716 N N . TRP A 1 87 ? -3.165 0.862 -16.564 1.00 89.12 87 TRP A N 1
ATOM 717 C CA . TRP A 1 87 ? -1.924 0.258 -17.039 1.00 89.12 87 TRP A CA 1
ATOM 718 C C . TRP A 1 87 ? -0.784 1.282 -16.951 1.00 89.12 87 TRP A C 1
ATOM 720 O O . TRP A 1 87 ? -0.994 2.413 -17.396 1.00 89.12 87 TRP A O 1
ATOM 730 N N . PRO A 1 88 ? 0.411 0.928 -16.435 1.00 92.00 88 PRO A N 1
ATOM 731 C CA . PRO A 1 88 ? 0.836 -0.377 -15.899 1.00 92.00 88 PRO A CA 1
ATOM 732 C C . PRO A 1 88 ? 0.143 -0.763 -14.577 1.00 92.00 88 PRO A C 1
ATOM 734 O O . PRO A 1 88 ? -0.578 0.038 -13.988 1.00 92.00 88 PRO A O 1
ATOM 737 N N . ILE A 1 89 ? 0.324 -2.011 -14.127 1.00 94.06 89 ILE A N 1
ATOM 738 C CA . ILE A 1 89 ? -0.325 -2.542 -12.917 1.00 94.06 89 ILE A CA 1
ATOM 739 C C . ILE A 1 89 ? 0.470 -3.677 -12.262 1.00 94.06 89 ILE A C 1
ATOM 741 O O . ILE A 1 89 ? 0.999 -4.562 -12.933 1.00 94.06 89 ILE A O 1
ATOM 745 N N . TYR A 1 90 ? 0.471 -3.698 -10.932 1.00 95.44 90 TYR A N 1
ATOM 746 C CA . TYR A 1 90 ? 0.899 -4.830 -10.120 1.00 95.44 90 TYR A CA 1
ATOM 747 C C . TYR A 1 90 ? -0.307 -5.668 -9.704 1.00 95.44 90 TYR A C 1
ATOM 749 O O . TYR A 1 90 ? -1.183 -5.215 -8.965 1.00 95.44 90 TYR A O 1
ATOM 757 N N . LEU A 1 91 ? -0.332 -6.918 -10.153 1.00 95.81 91 LEU A N 1
ATOM 758 C CA . LEU A 1 91 ? -1.328 -7.915 -9.789 1.00 95.81 91 LEU A CA 1
ATOM 759 C C . LEU A 1 91 ? -0.720 -8.867 -8.763 1.00 95.81 91 LEU A C 1
ATOM 761 O O . LEU A 1 91 ? 0.038 -9.777 -9.099 1.00 95.81 91 LEU A O 1
ATOM 765 N N . ASN A 1 92 ? -1.053 -8.639 -7.496 1.00 95.69 92 ASN A N 1
ATOM 766 C CA . ASN A 1 92 ? -0.478 -9.344 -6.361 1.00 95.69 92 ASN A CA 1
ATOM 767 C C . ASN A 1 92 ? -1.206 -10.668 -6.103 1.00 95.69 92 ASN A C 1
ATOM 769 O O . ASN A 1 92 ? -2.438 -10.734 -5.980 1.00 95.69 92 ASN A O 1
ATOM 773 N N . GLY A 1 93 ? -0.418 -11.734 -5.961 1.00 94.81 93 GLY A N 1
ATOM 774 C CA . GLY A 1 93 ? -0.916 -13.078 -5.701 1.00 94.81 93 GLY A CA 1
ATOM 775 C C . GLY A 1 93 ? -1.728 -13.157 -4.406 1.00 94.81 93 GLY A C 1
ATOM 776 O O . GLY A 1 93 ? -1.498 -12.412 -3.459 1.00 94.81 93 GLY A O 1
ATOM 777 N N . GLN A 1 94 ? -2.688 -14.076 -4.345 1.00 96.06 94 GLN A N 1
ATOM 778 C CA . GLN A 1 94 ? -3.506 -14.313 -3.159 1.00 96.06 94 GLN A CA 1
ATOM 779 C C . GLN A 1 94 ? -3.153 -15.655 -2.536 1.00 96.06 94 GLN A C 1
ATOM 781 O O . GLN A 1 94 ? -2.776 -16.594 -3.234 1.00 96.06 94 GLN A O 1
ATOM 786 N N . GLY A 1 95 ? -3.280 -15.750 -1.219 1.00 95.12 95 GLY A N 1
ATOM 787 C CA . GLY A 1 95 ? -3.069 -16.966 -0.448 1.00 95.12 95 GLY A CA 1
ATOM 788 C C . GLY A 1 95 ? -4.038 -17.082 0.719 1.00 95.12 95 GLY A C 1
ATOM 789 O O . GLY A 1 95 ? -4.786 -16.153 1.033 1.00 95.12 95 GLY A O 1
ATOM 790 N N . ALA A 1 96 ? -3.999 -18.237 1.376 1.00 95.19 96 ALA A N 1
ATOM 791 C CA . ALA A 1 96 ? -4.839 -18.534 2.525 1.00 95.19 96 ALA A CA 1
ATOM 792 C C . ALA A 1 96 ? -4.017 -19.158 3.659 1.00 95.19 96 ALA A C 1
ATOM 794 O O . ALA A 1 96 ? -3.295 -20.134 3.457 1.00 95.19 96 ALA A O 1
ATOM 795 N N . THR A 1 97 ? -4.160 -18.619 4.868 1.00 93.81 97 THR A N 1
ATOM 796 C CA . THR A 1 97 ? -3.484 -19.110 6.077 1.00 93.81 97 THR A CA 1
ATOM 797 C C . THR A 1 97 ? -4.523 -19.509 7.119 1.00 93.81 97 THR A C 1
ATOM 799 O O . THR A 1 97 ? -5.426 -18.729 7.418 1.00 93.81 97 THR A O 1
ATOM 802 N N . ALA A 1 98 ? -4.420 -20.721 7.670 1.00 91.31 98 ALA A N 1
ATOM 803 C CA . ALA A 1 98 ? -5.353 -21.200 8.688 1.00 91.31 98 ALA A CA 1
ATOM 804 C C . ALA A 1 98 ? -5.260 -20.344 9.960 1.00 91.31 98 ALA A C 1
ATOM 806 O O . ALA A 1 98 ? -4.169 -19.928 10.361 1.00 91.31 98 ALA A O 1
ATOM 807 N N . ARG A 1 99 ? -6.398 -20.088 10.607 1.00 86.25 99 ARG A N 1
ATOM 808 C CA . ARG A 1 99 ? -6.419 -19.446 11.922 1.00 86.25 99 ARG A CA 1
ATOM 809 C C . ARG A 1 99 ? -6.393 -20.506 13.021 1.00 86.25 99 ARG A C 1
ATOM 811 O O . ARG A 1 99 ? -6.972 -21.572 12.876 1.00 86.25 99 ARG A O 1
ATOM 818 N N . LYS A 1 100 ? -5.707 -20.211 14.130 1.00 84.44 100 LYS A N 1
ATOM 819 C CA . LYS A 1 100 ? -5.532 -21.173 15.234 1.00 84.44 100 LYS A CA 1
ATOM 820 C C . LYS A 1 100 ? -6.824 -21.455 16.012 1.00 84.44 100 LYS A C 1
ATOM 822 O O . LYS A 1 100 ? -6.956 -22.539 16.561 1.00 84.44 100 LYS A O 1
ATOM 827 N N . LEU A 1 101 ? -7.738 -20.483 16.081 1.00 86.69 101 LEU A N 1
ATOM 828 C CA . LEU A 1 101 ? -8.928 -20.511 16.946 1.00 86.69 101 LEU A CA 1
ATOM 829 C C . LEU A 1 101 ? -10.258 -20.496 16.169 1.00 86.69 101 LEU A C 1
ATOM 831 O O . LEU A 1 101 ? -11.318 -20.432 16.779 1.00 86.69 101 LEU A O 1
ATOM 835 N N . GLU A 1 102 ? -10.228 -20.528 14.834 1.00 85.56 102 GLU A N 1
ATOM 836 C CA . GLU A 1 102 ? -11.434 -20.567 13.997 1.00 85.56 102 GLU A CA 1
ATOM 837 C C . GLU A 1 102 ? -11.191 -21.422 12.747 1.00 85.56 102 GLU A C 1
ATOM 839 O O . GLU A 1 102 ? -10.061 -21.563 12.284 1.00 85.56 102 GLU A O 1
ATOM 844 N N . THR A 1 103 ? -12.260 -21.975 12.176 1.00 83.12 103 THR A N 1
ATOM 845 C CA . THR A 1 103 ? -12.210 -22.825 10.970 1.0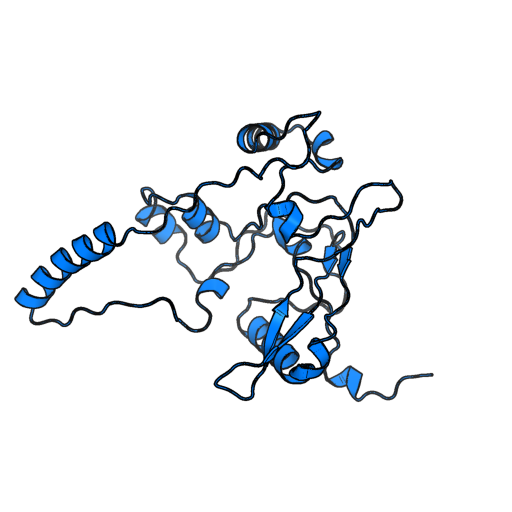0 83.12 103 THR A CA 1
ATOM 846 C C . THR A 1 103 ? -11.990 -22.033 9.678 1.00 83.12 103 THR A C 1
ATOM 848 O O . THR A 1 103 ? -11.678 -22.606 8.634 1.00 83.12 103 THR A O 1
ATOM 851 N N . ARG A 1 104 ? -12.151 -20.708 9.728 1.00 87.69 104 ARG A N 1
ATOM 852 C CA . ARG A 1 104 ? -11.979 -19.816 8.581 1.00 87.69 104 ARG A CA 1
ATOM 853 C C . ARG A 1 104 ? -10.499 -19.562 8.300 1.00 87.69 104 ARG A C 1
ATOM 855 O O . ARG A 1 104 ? -9.689 -19.381 9.208 1.00 87.69 104 ARG A O 1
ATOM 862 N N . TYR A 1 105 ? -10.153 -19.463 7.019 1.00 92.12 105 TYR A N 1
ATOM 863 C CA . TYR A 1 105 ? -8.814 -19.061 6.597 1.00 92.12 105 TYR A CA 1
ATOM 864 C C . TYR A 1 105 ? -8.692 -17.536 6.521 1.00 92.12 105 TYR A C 1
ATOM 866 O O . TYR A 1 105 ? -9.575 -16.843 6.016 1.00 92.12 105 TYR A O 1
ATOM 874 N N . ARG A 1 106 ? -7.560 -17.001 6.984 1.00 90.62 106 ARG A N 1
ATOM 875 C CA . ARG A 1 106 ? -7.166 -15.608 6.761 1.00 90.62 106 ARG A CA 1
ATOM 876 C C . ARG A 1 106 ? -6.608 -15.459 5.345 1.00 90.62 106 ARG A C 1
ATOM 878 O O . ARG A 1 106 ? -5.725 -16.217 4.946 1.00 90.62 106 ARG A O 1
ATOM 885 N N . ARG A 1 107 ? -7.086 -14.446 4.624 1.00 92.56 107 ARG A N 1
ATOM 886 C CA . ARG A 1 107 ? -6.521 -14.012 3.344 1.00 92.56 107 ARG A CA 1
ATOM 887 C C . ARG A 1 107 ? -5.106 -13.446 3.524 1.00 92.56 107 ARG A C 1
ATOM 889 O O . ARG A 1 107 ? -4.850 -12.700 4.469 1.00 92.56 107 ARG A O 1
ATOM 896 N N . THR A 1 108 ? -4.222 -13.757 2.582 1.00 92.69 108 THR A N 1
ATOM 897 C CA . THR A 1 108 ? -2.874 -13.184 2.467 1.00 92.69 108 THR A CA 1
ATOM 898 C C . THR A 1 108 ? -2.689 -12.601 1.068 1.00 92.69 108 THR A C 1
ATOM 900 O O . THR A 1 108 ? -3.001 -13.279 0.093 1.00 92.69 108 THR A O 1
ATOM 903 N N . THR A 1 109 ? -2.153 -11.385 0.971 1.00 92.88 109 THR A N 1
ATOM 904 C CA . THR A 1 109 ? -1.702 -10.790 -0.298 1.00 92.88 109 THR A CA 1
ATOM 905 C C . THR A 1 109 ? -0.190 -10.959 -0.424 1.00 92.88 109 THR A C 1
ATOM 907 O O . THR A 1 109 ? 0.549 -10.680 0.518 1.00 92.88 109 THR A O 1
ATOM 910 N N . GLU A 1 110 ? 0.269 -11.441 -1.573 1.00 93.31 110 GLU A N 1
ATOM 911 C CA . GLU A 1 110 ? 1.678 -11.643 -1.899 1.00 93.31 110 GLU A CA 1
ATOM 912 C C . GLU A 1 110 ? 2.290 -10.351 -2.447 1.00 93.31 110 GLU A C 1
ATOM 914 O O . GLU A 1 110 ? 2.275 -10.118 -3.652 1.00 93.31 110 GLU A O 1
ATOM 919 N N . CYS A 1 111 ? 2.841 -9.529 -1.554 1.00 93.12 111 CYS A N 1
ATOM 920 C CA . CYS A 1 111 ? 3.574 -8.305 -1.908 1.00 93.12 111 CYS A CA 1
ATOM 921 C C . CYS A 1 111 ? 5.097 -8.518 -2.028 1.00 93.12 111 CYS A C 1
ATOM 923 O O . CYS A 1 111 ? 5.842 -7.558 -2.221 1.00 93.12 111 CYS A O 1
ATOM 925 N N . GLY A 1 112 ? 5.582 -9.755 -1.865 1.00 92.94 112 GLY A N 1
ATOM 926 C CA . GLY A 1 112 ? 6.993 -10.148 -1.968 1.00 92.94 112 GLY A CA 1
ATOM 927 C C . GLY A 1 112 ? 7.352 -10.834 -3.290 1.00 92.94 112 GLY A C 1
ATOM 928 O O . GLY A 1 112 ? 8.462 -11.344 -3.436 1.00 92.94 112 GLY A O 1
ATOM 929 N N . GLY A 1 113 ? 6.423 -10.890 -4.248 1.00 91.31 113 GLY A N 1
ATOM 930 C CA . GLY A 1 113 ? 6.691 -11.319 -5.620 1.00 91.31 113 GLY A CA 1
ATOM 931 C C . GLY A 1 113 ? 7.065 -10.135 -6.525 1.00 91.31 113 GLY A C 1
ATOM 932 O O . GLY A 1 113 ? 6.556 -9.044 -6.285 1.00 91.31 113 GLY A O 1
ATOM 933 N N . PRO A 1 114 ? 7.895 -10.323 -7.567 1.00 93.25 114 PRO A N 1
ATOM 934 C CA . PRO A 1 114 ? 8.578 -11.560 -7.954 1.00 93.25 114 PRO A CA 1
ATOM 935 C C . PRO A 1 114 ? 9.688 -11.964 -6.964 1.00 93.25 114 PRO A C 1
ATOM 937 O O . PRO A 1 114 ? 10.482 -11.136 -6.538 1.00 93.25 114 PRO A O 1
ATOM 940 N N . ARG A 1 115 ? 9.776 -13.259 -6.612 1.00 86.56 115 ARG A N 1
ATOM 941 C CA . ARG A 1 115 ? 10.779 -13.778 -5.648 1.00 86.56 115 ARG A CA 1
ATOM 942 C C . ARG A 1 115 ? 12.165 -14.029 -6.247 1.00 86.56 115 ARG A C 1
ATOM 944 O O . ARG A 1 115 ? 13.117 -14.288 -5.517 1.00 86.56 115 ARG A O 1
ATOM 951 N N . ARG A 1 116 ? 12.261 -14.049 -7.574 1.00 90.00 116 ARG A N 1
ATOM 952 C CA . ARG A 1 116 ? 13.508 -14.233 -8.321 1.00 90.00 116 ARG A CA 1
ATOM 953 C C . ARG A 1 116 ? 13.769 -12.970 -9.137 1.00 90.00 116 ARG A C 1
ATOM 955 O O . ARG A 1 116 ? 12.789 -12.335 -9.539 1.00 90.00 116 ARG A O 1
ATOM 962 N N . PRO A 1 117 ? 15.038 -12.627 -9.424 1.00 91.31 117 PRO A N 1
ATOM 963 C CA . PRO A 1 117 ? 15.355 -11.560 -10.364 1.00 91.31 117 PRO A CA 1
ATOM 964 C C . PRO A 1 117 ? 14.576 -11.761 -11.665 1.00 91.31 117 PRO A C 1
ATOM 966 O O . PRO A 1 117 ? 14.728 -12.778 -12.339 1.00 91.31 117 PRO A O 1
ATOM 969 N N . THR A 1 118 ? 13.679 -10.823 -11.949 1.00 94.88 118 THR A N 1
ATOM 970 C CA . THR A 1 118 ? 12.785 -10.837 -13.106 1.00 94.88 118 THR A CA 1
ATOM 971 C C . THR A 1 118 ? 13.008 -9.523 -13.827 1.00 94.88 118 THR A C 1
ATOM 973 O O . THR A 1 118 ? 12.956 -8.475 -13.188 1.00 94.88 118 THR A O 1
ATOM 976 N N . LEU A 1 119 ? 13.322 -9.584 -15.117 1.00 95.81 119 LEU A N 1
ATOM 977 C CA . LEU A 1 119 ? 13.615 -8.416 -15.940 1.00 95.81 119 LEU A CA 1
ATOM 978 C C . LEU A 1 119 ? 12.507 -8.246 -16.980 1.00 95.81 119 LEU A C 1
ATOM 980 O O . LEU A 1 119 ? 11.942 -9.241 -17.441 1.00 95.81 119 LEU A O 1
ATOM 984 N N . ASP A 1 120 ? 12.208 -7.006 -17.345 1.00 94.69 120 ASP A N 1
ATOM 985 C CA . ASP A 1 120 ? 11.368 -6.716 -18.504 1.00 94.69 120 ASP A CA 1
ATOM 986 C C . ASP A 1 120 ? 12.155 -6.815 -19.825 1.00 94.69 120 ASP A C 1
ATOM 988 O O . ASP A 1 120 ? 13.342 -7.153 -19.854 1.00 94.69 120 ASP A O 1
ATOM 992 N N . GLY A 1 121 ? 11.487 -6.512 -20.942 1.00 93.06 121 GLY A N 1
ATOM 993 C CA . GLY A 1 121 ? 12.107 -6.517 -22.271 1.00 93.06 121 GLY A CA 1
ATOM 994 C C . GLY A 1 121 ? 13.219 -5.477 -22.461 1.00 93.06 121 GLY A C 1
ATOM 995 O O . GLY A 1 121 ? 14.015 -5.616 -23.386 1.00 93.06 121 GLY A O 1
ATOM 996 N N . SER A 1 122 ? 13.301 -4.475 -21.584 1.00 93.75 122 SER A N 1
ATOM 997 C CA . SER A 1 122 ? 14.345 -3.445 -21.567 1.00 93.75 122 SER A CA 1
ATOM 998 C C . SER A 1 122 ? 15.500 -3.801 -20.623 1.00 93.75 122 SER A C 1
ATOM 1000 O O . SER A 1 122 ? 16.452 -3.033 -20.499 1.00 93.75 122 SER A O 1
ATOM 1002 N N . GLY A 1 123 ? 15.437 -4.954 -19.948 1.00 94.31 123 GLY A N 1
ATOM 1003 C CA . GLY A 1 123 ? 16.431 -5.385 -18.970 1.00 94.31 123 GLY A CA 1
ATOM 1004 C C . GLY A 1 123 ? 16.289 -4.728 -17.592 1.00 94.31 123 GLY A C 1
ATOM 1005 O O . GLY A 1 123 ? 17.165 -4.925 -16.749 1.00 94.31 123 GLY A O 1
ATOM 1006 N N . LEU A 1 124 ? 15.211 -3.979 -17.330 1.00 93.75 124 LEU A N 1
ATOM 1007 C CA . LEU A 1 124 ? 14.950 -3.365 -16.026 1.00 93.75 124 LEU A CA 1
ATOM 1008 C C . LEU A 1 124 ? 14.327 -4.385 -15.073 1.00 93.75 124 LEU A C 1
ATOM 1010 O O . LEU A 1 124 ? 13.436 -5.154 -15.441 1.00 93.75 124 LEU A O 1
ATOM 1014 N N . ARG A 1 125 ? 14.786 -4.396 -13.819 1.00 94.25 125 ARG A N 1
ATOM 1015 C CA . ARG A 1 125 ? 14.340 -5.374 -12.822 1.00 94.25 125 ARG A CA 1
ATOM 1016 C C . ARG A 1 125 ? 12.973 -5.008 -12.249 1.00 94.25 125 ARG A C 1
ATOM 1018 O O . ARG A 1 125 ? 12.817 -3.957 -11.641 1.00 94.25 125 ARG A O 1
ATOM 1025 N N . ALA A 1 126 ? 12.037 -5.948 -12.332 1.00 95.81 126 ALA A N 1
ATOM 1026 C CA . ALA A 1 126 ? 10.781 -5.900 -11.601 1.00 95.81 126 ALA A CA 1
ATOM 1027 C C . ALA A 1 126 ? 11.015 -6.229 -10.125 1.00 95.81 126 ALA A C 1
ATOM 1029 O O . ALA A 1 126 ? 11.407 -7.348 -9.771 1.00 95.81 126 ALA A O 1
ATOM 1030 N N . LEU A 1 127 ? 10.776 -5.244 -9.262 1.00 95.25 127 LEU A N 1
ATOM 1031 C CA . LEU A 1 127 ? 10.877 -5.392 -7.814 1.00 95.25 127 LEU A CA 1
ATOM 1032 C C . LEU A 1 127 ? 9.528 -5.751 -7.216 1.00 95.25 127 LEU A C 1
ATOM 1034 O O . LEU A 1 127 ? 8.487 -5.287 -7.680 1.00 95.25 127 LEU A O 1
ATOM 1038 N N . SER A 1 128 ? 9.567 -6.540 -6.146 1.00 95.38 128 SER A N 1
ATOM 1039 C CA . SER A 1 128 ? 8.401 -6.702 -5.282 1.00 95.38 128 SER A CA 1
ATOM 1040 C C . SER A 1 128 ? 8.123 -5.420 -4.502 1.00 95.38 128 SER A C 1
ATOM 1042 O O . SER A 1 128 ? 9.060 -4.701 -4.158 1.00 95.38 128 SER A O 1
ATOM 1044 N N . ILE A 1 129 ? 6.859 -5.161 -4.159 1.00 95.00 129 ILE A N 1
ATOM 1045 C CA . ILE A 1 129 ? 6.475 -3.985 -3.358 1.00 95.00 129 ILE A CA 1
ATOM 1046 C C . ILE A 1 129 ? 7.225 -3.967 -2.017 1.00 95.00 129 ILE A C 1
ATOM 1048 O O . ILE A 1 129 ? 7.695 -2.919 -1.580 1.00 95.00 129 ILE A O 1
ATOM 1052 N N . ASN A 1 130 ? 7.417 -5.134 -1.394 1.00 93.56 130 ASN A N 1
ATOM 1053 C CA . ASN A 1 130 ? 8.172 -5.250 -0.145 1.00 93.56 130 ASN A CA 1
ATOM 1054 C C . ASN A 1 130 ? 9.655 -4.872 -0.305 1.00 93.56 130 ASN A C 1
ATOM 1056 O O . ASN A 1 130 ? 10.209 -4.199 0.565 1.00 93.56 130 ASN A O 1
ATOM 1060 N N . GLU A 1 131 ? 10.307 -5.315 -1.385 1.00 93.44 131 GLU A N 1
ATOM 1061 C CA . GLU A 1 131 ? 11.712 -4.987 -1.667 1.00 93.44 131 GLU A CA 1
ATOM 1062 C C . GLU A 1 131 ? 11.858 -3.507 -2.022 1.00 93.44 131 GLU A C 1
ATOM 1064 O O . GLU A 1 131 ? 12.675 -2.818 -1.417 1.00 93.44 131 GLU A O 1
ATOM 1069 N N . ALA A 1 132 ? 11.005 -3.014 -2.919 1.00 93.12 132 ALA A N 1
ATOM 1070 C CA . ALA A 1 132 ? 10.961 -1.627 -3.360 1.00 93.12 132 ALA A CA 1
ATOM 1071 C C . ALA A 1 132 ? 10.766 -0.639 -2.205 1.00 93.12 132 ALA A C 1
ATOM 1073 O O . ALA A 1 132 ? 11.439 0.383 -2.138 1.00 93.12 132 ALA A O 1
ATOM 1074 N N . ALA A 1 133 ? 9.887 -0.961 -1.256 1.00 91.50 133 ALA A N 1
ATOM 1075 C CA . ALA A 1 133 ? 9.684 -0.114 -0.090 1.00 91.50 133 ALA A CA 1
ATOM 1076 C C . ALA A 1 133 ? 10.893 -0.134 0.862 1.00 91.50 133 ALA A C 1
ATOM 1078 O O . ALA A 1 133 ? 11.076 0.782 1.666 1.00 91.50 133 ALA A O 1
ATOM 1079 N N . SER A 1 134 ? 11.671 -1.219 0.882 1.00 89.94 134 SER A N 1
ATOM 1080 C CA . SER A 1 134 ? 12.718 -1.453 1.890 1.00 89.94 134 SER A CA 1
ATOM 1081 C C . SER A 1 134 ? 14.105 -1.018 1.426 1.00 89.94 134 SER A C 1
ATOM 1083 O O . SER A 1 134 ? 14.914 -0.581 2.244 1.00 89.94 134 SER A O 1
ATOM 1085 N N . VAL A 1 135 ? 14.379 -1.125 0.128 1.00 89.81 135 VAL A N 1
ATOM 1086 C CA . VAL A 1 135 ? 15.681 -0.839 -0.476 1.00 89.81 135 VAL A CA 1
ATOM 1087 C C . VAL A 1 135 ? 15.614 0.477 -1.233 1.00 89.81 135 VAL A C 1
ATOM 1089 O O . VAL A 1 135 ? 14.713 0.712 -2.035 1.00 89.81 135 VAL A O 1
ATOM 1092 N N . ARG A 1 136 ? 16.607 1.328 -1.005 1.00 89.94 136 ARG A N 1
ATOM 1093 C CA . ARG A 1 136 ? 16.797 2.558 -1.755 1.00 89.94 136 ARG A CA 1
ATOM 1094 C C . ARG A 1 136 ? 17.241 2.221 -3.171 1.00 89.94 136 ARG A C 1
ATOM 1096 O O . ARG A 1 136 ? 18.273 1.585 -3.378 1.00 89.94 136 ARG A O 1
ATOM 1103 N N . HIS A 1 137 ? 16.449 2.659 -4.131 1.00 90.25 137 HIS A N 1
ATOM 1104 C CA . HIS A 1 137 ? 16.727 2.512 -5.546 1.00 90.25 137 HIS A CA 1
ATOM 1105 C C . HIS A 1 137 ? 15.982 3.606 -6.321 1.00 90.25 137 HIS A C 1
ATOM 1107 O O . HIS A 1 137 ? 15.141 4.301 -5.756 1.00 90.25 137 HIS A O 1
ATOM 1113 N N . MET A 1 138 ? 16.302 3.769 -7.602 1.00 89.31 138 MET A N 1
ATOM 1114 C CA . MET A 1 138 ? 15.685 4.784 -8.450 1.00 89.31 138 MET A CA 1
ATOM 1115 C C . MET A 1 138 ? 15.187 4.131 -9.743 1.00 89.31 138 MET A C 1
ATOM 1117 O O . MET A 1 138 ? 16.022 3.685 -10.535 1.00 89.31 138 MET A O 1
ATOM 1121 N N . PRO A 1 139 ? 13.862 4.071 -9.970 1.00 91.62 139 PRO A N 1
ATOM 1122 C CA . PRO A 1 139 ? 13.310 3.656 -11.251 1.00 91.62 139 PRO A CA 1
ATOM 1123 C C . PRO A 1 139 ? 13.836 4.530 -12.394 1.00 91.62 139 PRO A C 1
ATOM 1125 O O . PRO A 1 139 ? 13.976 5.745 -12.248 1.00 91.62 139 PRO A O 1
ATOM 1128 N N . ALA A 1 140 ? 14.109 3.938 -13.552 1.00 91.88 140 ALA A N 1
ATOM 1129 C CA . ALA A 1 140 ? 14.690 4.609 -14.708 1.00 91.88 140 ALA A CA 1
ATOM 1130 C C . ALA A 1 140 ? 13.853 5.814 -15.154 1.00 91.88 140 ALA A C 1
ATOM 1132 O O . ALA A 1 140 ? 14.403 6.857 -15.516 1.00 91.88 140 ALA A O 1
ATOM 1133 N N . TRP A 1 141 ? 12.525 5.702 -15.056 1.00 91.56 141 TRP A N 1
ATOM 1134 C CA . TRP A 1 141 ? 11.615 6.771 -15.454 1.00 91.56 141 TRP A CA 1
ATOM 1135 C C . TRP A 1 141 ? 11.710 8.029 -14.579 1.00 91.56 141 TRP A C 1
ATOM 1137 O O . TRP A 1 141 ? 11.328 9.107 -15.038 1.00 91.56 141 TRP A O 1
ATOM 1147 N N . TYR A 1 142 ? 12.278 7.942 -13.366 1.00 91.75 142 TYR A N 1
ATOM 1148 C CA . TYR A 1 142 ? 12.448 9.096 -12.470 1.00 91.75 142 TYR A CA 1
ATOM 1149 C C . TYR A 1 142 ? 13.305 10.188 -13.120 1.00 91.75 142 TYR A C 1
ATOM 1151 O O . TYR A 1 142 ? 13.093 11.373 -12.864 1.00 91.75 142 TYR A O 1
ATOM 1159 N N . LYS A 1 143 ? 14.227 9.795 -14.009 1.00 89.50 143 LYS A N 1
ATOM 1160 C CA . LYS A 1 143 ? 15.130 10.696 -14.737 1.00 89.50 143 LYS A CA 1
ATOM 1161 C C . LYS A 1 143 ? 14.422 11.583 -15.757 1.00 89.50 143 LYS A C 1
ATOM 1163 O O . LYS A 1 143 ? 15.019 12.542 -16.224 1.00 89.50 143 LYS A O 1
ATOM 1168 N N . HIS A 1 144 ? 13.186 11.257 -16.132 1.00 90.31 144 HIS A N 1
ATOM 1169 C CA . HIS A 1 144 ? 12.424 12.008 -17.132 1.00 90.31 144 HIS A CA 1
ATOM 1170 C C . HIS A 1 144 ? 11.539 13.097 -16.520 1.00 90.31 144 HIS A C 1
ATOM 1172 O O . HIS A 1 144 ? 10.898 13.850 -17.252 1.00 90.31 144 HIS A O 1
ATOM 1178 N N . ARG A 1 145 ? 11.489 13.185 -15.187 1.00 88.94 145 ARG A N 1
ATOM 1179 C CA . ARG A 1 145 ? 10.677 14.155 -14.460 1.00 88.94 145 ARG A CA 1
ATOM 1180 C C . ARG A 1 145 ? 11.583 15.166 -13.759 1.00 88.94 145 ARG A C 1
ATOM 1182 O O . ARG A 1 145 ? 12.529 14.798 -13.070 1.00 88.94 145 ARG A O 1
ATOM 1189 N N . HIS A 1 146 ? 11.295 16.452 -13.955 1.00 90.50 146 HIS A N 1
ATOM 1190 C CA . HIS A 1 146 ? 12.155 17.555 -13.502 1.00 90.50 146 HIS A CA 1
ATOM 1191 C C . HIS A 1 146 ? 11.384 18.702 -12.836 1.00 90.50 146 HIS A C 1
ATOM 1193 O O . HIS A 1 146 ? 11.940 19.784 -12.648 1.00 90.50 146 HIS A O 1
ATOM 1199 N N . ASP A 1 147 ? 10.102 18.515 -12.508 1.00 93.12 147 ASP A N 1
ATOM 1200 C CA . ASP A 1 147 ? 9.354 19.564 -11.815 1.00 93.12 147 ASP A CA 1
ATOM 1201 C C . ASP A 1 147 ? 9.887 19.803 -10.389 1.00 93.12 147 ASP A C 1
ATOM 1203 O O . ASP A 1 147 ? 10.409 18.878 -9.762 1.00 93.12 147 ASP A O 1
ATOM 1207 N N . PRO A 1 148 ? 9.773 21.034 -9.851 1.00 93.56 148 PRO A N 1
ATOM 1208 C CA . PRO A 1 148 ? 10.339 21.360 -8.544 1.00 93.56 148 PRO A CA 1
ATOM 1209 C C . PRO A 1 148 ? 9.867 20.450 -7.393 1.00 93.56 148 PRO A C 1
ATOM 1211 O O . PRO A 1 148 ? 10.727 20.021 -6.621 1.00 93.56 148 PRO A O 1
ATOM 1214 N N . PRO A 1 149 ? 8.568 20.087 -7.278 1.00 89.19 149 PRO A N 1
ATOM 1215 C CA . PRO A 1 149 ? 8.120 19.126 -6.266 1.00 89.19 149 PRO A CA 1
ATOM 1216 C C . PRO A 1 149 ? 8.817 17.766 -6.382 1.00 89.19 149 PRO A C 1
ATOM 1218 O O . PRO A 1 149 ? 9.197 17.173 -5.375 1.00 89.19 149 PRO A O 1
ATOM 1221 N N . TRP A 1 150 ? 9.033 17.284 -7.607 1.00 89.06 150 TRP A N 1
ATOM 1222 C CA . TRP A 1 150 ? 9.750 16.037 -7.848 1.00 89.06 150 TRP A CA 1
ATOM 1223 C C . TRP A 1 150 ? 11.217 16.098 -7.424 1.00 89.06 150 TRP A C 1
ATOM 1225 O O . TRP A 1 150 ? 11.717 15.180 -6.781 1.00 89.06 150 TRP A O 1
ATOM 1235 N N . LEU A 1 151 ? 11.910 17.192 -7.740 1.00 90.38 151 LEU A N 1
ATOM 1236 C CA . LEU A 1 151 ? 13.309 17.368 -7.344 1.00 90.38 151 LEU A CA 1
ATOM 1237 C C . LEU A 1 151 ? 13.465 17.413 -5.818 1.00 90.38 151 LEU A C 1
ATOM 1239 O O . LEU A 1 151 ? 14.403 16.822 -5.282 1.00 90.38 151 LEU A O 1
ATOM 1243 N N . GLN A 1 152 ? 12.524 18.054 -5.119 1.00 90.12 152 GLN A N 1
ATOM 1244 C CA . GLN A 1 152 ? 12.481 18.049 -3.658 1.00 90.12 152 GLN A CA 1
ATOM 1245 C C . GLN A 1 152 ? 12.277 16.630 -3.109 1.00 90.12 152 GLN A C 1
ATOM 1247 O O . GLN A 1 152 ? 13.031 16.204 -2.237 1.00 90.12 152 GLN A O 1
ATOM 1252 N N . TYR A 1 153 ? 11.323 15.873 -3.660 1.00 87.00 153 TYR A N 1
ATOM 1253 C CA . TYR A 1 153 ? 11.089 14.478 -3.276 1.00 87.00 153 TYR A CA 1
ATOM 1254 C C . TYR A 1 153 ? 12.354 13.618 -3.425 1.00 87.00 153 TYR A C 1
ATOM 1256 O O . TYR A 1 153 ? 12.743 12.905 -2.498 1.00 87.00 153 TYR A O 1
ATOM 1264 N N . MET A 1 154 ? 13.039 13.729 -4.567 1.00 88.62 154 MET A N 1
ATOM 1265 C CA . MET A 1 154 ? 14.295 13.021 -4.834 1.00 88.62 154 MET A CA 1
ATOM 1266 C C . MET A 1 154 ? 15.378 13.361 -3.804 1.00 88.62 154 MET A C 1
ATOM 1268 O O . MET A 1 154 ? 16.081 12.470 -3.322 1.00 88.62 154 MET A O 1
ATOM 1272 N N . GLN A 1 155 ? 15.493 14.640 -3.436 1.00 89.50 155 GLN A N 1
ATOM 1273 C CA . GLN A 1 155 ? 16.446 15.108 -2.434 1.00 89.50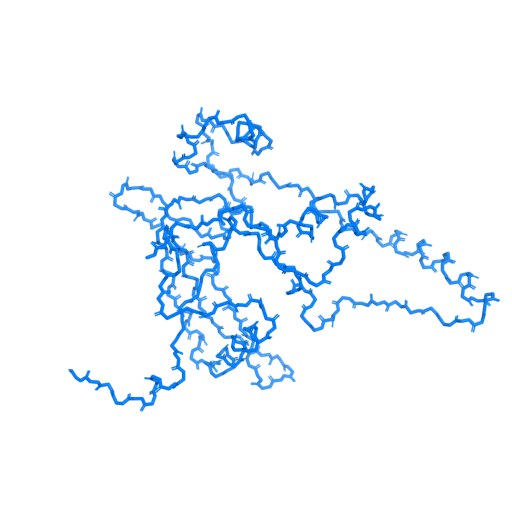 155 GLN A CA 1
ATOM 1274 C C . GLN A 1 155 ? 16.121 14.562 -1.036 1.00 89.50 155 GLN A C 1
ATOM 1276 O O . GLN A 1 155 ? 17.008 14.030 -0.370 1.00 89.50 155 GLN A O 1
ATOM 1281 N N . GLU A 1 156 ? 14.865 14.657 -0.597 1.00 87.50 156 GLU A N 1
ATOM 1282 C CA . GLU A 1 156 ? 14.412 14.196 0.725 1.00 87.50 156 GLU A CA 1
ATOM 1283 C C . GLU A 1 156 ? 14.542 12.676 0.890 1.00 87.50 156 GLU A C 1
ATOM 1285 O O . GLU A 1 156 ? 14.890 12.182 1.965 1.00 87.50 156 GLU A O 1
ATOM 1290 N N . ARG A 1 157 ? 14.319 11.926 -0.193 1.00 85.62 157 ARG A N 1
ATOM 1291 C CA . ARG A 1 157 ? 14.497 10.468 -0.242 1.00 85.62 157 ARG A CA 1
ATOM 1292 C C . ARG A 1 157 ? 15.951 10.039 -0.459 1.00 85.62 157 ARG A C 1
ATOM 1294 O O . ARG A 1 157 ? 16.238 8.841 -0.432 1.00 85.62 157 ARG A O 1
ATOM 1301 N N . GLU A 1 158 ? 16.866 10.997 -0.633 1.00 88.31 158 GLU A N 1
ATOM 1302 C CA . GLU A 1 158 ? 18.284 10.780 -0.942 1.00 88.31 158 GLU A CA 1
ATOM 1303 C C . GLU A 1 158 ? 18.490 9.852 -2.158 1.00 88.31 158 GLU A C 1
ATOM 1305 O O . GLU A 1 158 ? 19.338 8.951 -2.147 1.00 88.31 158 GLU A O 1
ATOM 1310 N N . LEU A 1 159 ? 17.683 10.054 -3.201 1.00 86.81 159 LEU A N 1
ATOM 1311 C CA . LEU A 1 159 ? 17.747 9.323 -4.463 1.00 86.81 159 LEU A CA 1
ATOM 1312 C C . LEU A 1 159 ? 18.702 10.062 -5.413 1.00 86.81 159 LEU A C 1
ATOM 1314 O O . LEU A 1 159 ? 18.310 10.978 -6.129 1.00 86.81 159 LEU A O 1
ATOM 1318 N N . ALA A 1 160 ? 19.985 9.703 -5.369 1.00 78.56 160 ALA A N 1
ATOM 1319 C CA . ALA A 1 160 ? 21.014 10.252 -6.255 1.00 78.56 160 ALA A CA 1
ATOM 1320 C C . ALA A 1 160 ? 21.101 9.492 -7.593 1.00 78.56 160 ALA A C 1
ATOM 1322 O O . ALA A 1 160 ? 20.656 8.354 -7.699 1.00 78.56 160 ALA A O 1
ATOM 1323 N N . ASP A 1 161 ? 21.733 10.093 -8.602 1.00 76.31 161 ASP A N 1
ATOM 1324 C CA . ASP A 1 161 ? 22.143 9.411 -9.835 1.00 76.31 161 ASP A CA 1
ATOM 1325 C C . ASP A 1 161 ? 23.657 9.631 -10.047 1.00 76.31 161 ASP A C 1
ATOM 1327 O O . ASP A 1 161 ? 24.063 10.779 -10.240 1.00 76.31 161 ASP A O 1
ATOM 1331 N N . PRO A 1 162 ? 24.513 8.589 -9.982 1.00 76.75 162 PRO A N 1
ATOM 1332 C CA . PRO A 1 162 ? 24.181 7.184 -9.743 1.00 76.75 162 PRO A CA 1
ATOM 1333 C C . PRO A 1 162 ? 23.833 6.904 -8.273 1.00 76.75 162 PRO A C 1
ATOM 1335 O O . PRO A 1 162 ? 24.425 7.474 -7.356 1.00 76.75 162 PRO A O 1
ATOM 1338 N N . LEU A 1 163 ? 22.905 5.974 -8.052 1.00 81.38 163 LEU A N 1
ATOM 1339 C CA . LEU A 1 163 ? 22.552 5.482 -6.722 1.00 81.38 163 LEU A CA 1
ATOM 1340 C C . LEU A 1 163 ? 23.295 4.183 -6.412 1.00 81.38 163 LEU A C 1
ATOM 1342 O O . LEU A 1 163 ? 23.296 3.257 -7.225 1.00 81.38 163 LEU A O 1
ATOM 1346 N N . GLU A 1 164 ? 23.860 4.073 -5.212 1.00 82.94 164 GLU A N 1
ATOM 1347 C CA . GLU A 1 164 ? 24.357 2.792 -4.712 1.00 82.94 164 GLU A CA 1
ATOM 1348 C C . GLU A 1 164 ? 23.182 1.911 -4.261 1.00 82.94 164 GLU A C 1
ATOM 1350 O O . GLU A 1 164 ? 22.396 2.278 -3.383 1.00 82.94 164 GLU A O 1
ATOM 1355 N N . TRP A 1 165 ? 23.052 0.740 -4.885 1.00 83.38 165 TRP A N 1
ATOM 1356 C CA . TRP A 1 165 ? 22.005 -0.227 -4.565 1.00 83.38 165 TRP A CA 1
ATOM 1357 C C . TRP A 1 165 ? 22.238 -0.891 -3.202 1.00 83.38 165 TRP A C 1
ATOM 1359 O O . TRP A 1 165 ? 23.367 -1.194 -2.830 1.00 83.38 165 TRP A O 1
ATOM 1369 N N . GLY A 1 166 ? 21.154 -1.226 -2.498 1.00 77.38 166 GLY A N 1
ATOM 1370 C CA . GLY A 1 166 ? 21.206 -2.049 -1.282 1.00 77.38 166 GLY A CA 1
ATOM 1371 C C . GLY A 1 166 ? 21.243 -1.250 0.018 1.00 77.38 166 GLY A C 1
ATOM 1372 O O . GLY A 1 166 ? 21.140 -1.838 1.095 1.00 77.38 166 GLY A O 1
ATOM 1373 N N . MET A 1 167 ? 21.307 0.080 -0.063 1.00 86.88 167 MET A N 1
ATOM 1374 C CA . MET A 1 167 ? 21.059 0.938 1.092 1.00 86.88 167 MET A CA 1
ATOM 1375 C C . MET A 1 167 ? 19.588 0.845 1.537 1.00 86.88 167 MET A C 1
ATOM 1377 O O . MET A 1 167 ? 18.702 0.707 0.692 1.00 86.88 167 MET A O 1
ATOM 1381 N N . PRO A 1 168 ? 19.279 0.959 2.841 1.00 88.12 168 PRO A N 1
ATOM 1382 C CA . PRO A 1 168 ? 17.900 1.070 3.308 1.00 88.12 168 PRO A CA 1
ATOM 1383 C C . PRO A 1 168 ? 17.190 2.308 2.738 1.00 88.12 168 PRO A C 1
ATOM 1385 O O . PRO A 1 168 ? 17.778 3.393 2.629 1.00 88.12 168 PRO A O 1
ATOM 1388 N N . SER A 1 169 ? 15.909 2.150 2.400 1.00 86.25 169 SER A N 1
ATOM 1389 C CA . SER A 1 169 ? 15.049 3.261 1.979 1.00 86.25 169 SER A CA 1
ATOM 1390 C C . SER A 1 169 ? 14.905 4.311 3.093 1.00 86.25 169 SER A C 1
ATOM 1392 O O . SER A 1 169 ? 14.841 3.975 4.280 1.00 86.25 169 SER A O 1
ATOM 1394 N N . ARG A 1 170 ? 14.861 5.598 2.720 1.00 86.00 170 ARG A N 1
ATOM 1395 C CA . ARG A 1 170 ? 14.607 6.710 3.648 1.00 86.00 170 ARG A CA 1
ATOM 1396 C C . ARG A 1 170 ? 13.113 6.848 3.885 1.00 86.00 170 ARG A C 1
ATOM 1398 O O . ARG A 1 170 ? 12.417 7.520 3.129 1.00 86.00 170 ARG A O 1
ATOM 1405 N N . ARG A 1 171 ? 12.632 6.224 4.954 1.00 79.56 171 ARG A N 1
ATOM 1406 C CA . ARG A 1 171 ? 11.256 6.398 5.419 1.00 79.56 171 ARG A CA 1
ATOM 1407 C C . ARG A 1 171 ? 11.195 7.451 6.522 1.00 79.56 171 ARG A C 1
ATOM 1409 O O . ARG A 1 171 ? 12.098 7.470 7.368 1.00 79.56 171 ARG A O 1
ATOM 1416 N N . PRO A 1 172 ? 10.157 8.299 6.555 1.00 79.00 172 PRO A N 1
ATOM 1417 C CA . PRO A 1 172 ? 9.878 9.101 7.734 1.00 79.00 172 PRO A CA 1
ATOM 1418 C C . PRO A 1 172 ? 9.767 8.187 8.967 1.00 79.00 172 PRO A C 1
ATOM 1420 O O . PRO A 1 172 ? 9.184 7.102 8.872 1.00 79.00 172 PRO A O 1
ATOM 1423 N N . PRO A 1 173 ? 10.343 8.571 10.117 1.00 74.81 173 PRO A N 1
ATOM 1424 C CA . PRO A 1 173 ? 10.289 7.738 11.307 1.00 74.81 173 PRO A CA 1
ATOM 1425 C C . PRO A 1 173 ? 8.842 7.603 11.788 1.00 74.81 173 PRO A C 1
ATOM 1427 O O . PRO A 1 173 ? 8.161 8.602 12.002 1.00 74.81 173 PRO A O 1
ATOM 1430 N N . GLU A 1 174 ? 8.399 6.366 12.004 1.00 83.19 174 GLU A N 1
ATOM 1431 C CA . GLU A 1 174 ? 7.163 6.105 12.736 1.00 83.19 174 GLU A CA 1
ATOM 1432 C C . GLU A 1 174 ? 7.400 6.380 14.227 1.00 83.19 174 GLU A C 1
ATOM 1434 O O . GLU A 1 174 ? 8.282 5.782 14.854 1.00 83.19 174 GLU A O 1
ATOM 1439 N N . ILE A 1 175 ? 6.609 7.277 14.814 1.00 85.69 175 ILE A N 1
ATOM 1440 C CA . ILE A 1 175 ? 6.727 7.665 16.222 1.00 85.69 175 ILE A CA 1
ATOM 1441 C C . ILE A 1 175 ? 5.580 7.025 17.000 1.00 85.69 175 ILE A C 1
ATOM 1443 O O . ILE A 1 175 ? 4.498 7.591 17.166 1.00 85.69 175 ILE A O 1
ATOM 1447 N N . LYS A 1 176 ? 5.834 5.822 17.520 1.00 82.38 176 LYS A N 1
ATOM 1448 C CA . LYS A 1 176 ? 4.894 5.141 18.416 1.00 82.38 176 LYS A CA 1
ATOM 1449 C C . LYS A 1 176 ? 4.825 5.854 19.777 1.00 82.38 176 LYS A C 1
ATOM 1451 O O . LYS A 1 176 ? 5.868 6.240 20.314 1.00 82.38 176 LYS A O 1
ATOM 1456 N N . PRO A 1 177 ? 3.633 5.973 20.395 1.00 81.12 177 PRO A N 1
ATOM 1457 C CA . PRO A 1 177 ? 3.527 6.379 21.791 1.00 81.12 177 PRO A CA 1
ATOM 1458 C C . PRO A 1 177 ? 4.370 5.464 22.684 1.00 81.12 177 PRO A C 1
ATOM 1460 O O . PRO A 1 177 ? 4.319 4.239 22.567 1.00 81.12 177 PRO A O 1
ATOM 1463 N N . THR A 1 178 ? 5.144 6.050 23.594 1.00 85.12 178 THR A N 1
ATOM 1464 C CA . THR A 1 178 ? 5.911 5.266 24.571 1.00 85.12 178 THR A CA 1
ATOM 1465 C C . THR A 1 178 ? 5.018 4.825 25.729 1.00 85.12 178 THR A C 1
ATOM 1467 O O . THR A 1 178 ? 4.031 5.490 26.052 1.00 85.12 178 THR A O 1
ATOM 1470 N N . LEU A 1 179 ? 5.400 3.751 26.431 1.00 86.81 179 LEU A N 1
ATOM 1471 C CA . LEU A 1 179 ? 4.698 3.325 27.649 1.00 86.81 179 LEU A CA 1
ATOM 1472 C C . LEU A 1 179 ? 4.608 4.462 28.681 1.00 86.81 179 LEU A C 1
ATOM 1474 O O . LEU A 1 179 ? 3.578 4.629 29.322 1.00 86.81 179 LEU A O 1
ATOM 1478 N N . SER A 1 180 ? 5.657 5.280 28.801 1.00 89.44 180 SER A N 1
ATOM 1479 C CA . SER A 1 180 ? 5.673 6.438 29.703 1.00 89.44 180 SER A CA 1
ATOM 1480 C C . SER A 1 180 ? 4.605 7.475 29.338 1.00 89.44 180 SER A C 1
ATOM 1482 O O . SER A 1 180 ? 3.882 7.948 30.214 1.00 89.44 180 SER A O 1
ATOM 1484 N N . MET A 1 181 ? 4.444 7.783 28.044 1.00 87.00 181 MET A N 1
ATOM 1485 C CA . MET A 1 181 ? 3.393 8.691 27.566 1.00 87.00 181 MET A CA 1
ATOM 1486 C C . MET A 1 181 ? 2.003 8.149 27.904 1.00 87.00 181 MET A C 1
ATOM 1488 O O . MET A 1 181 ? 1.191 8.872 28.476 1.00 87.00 181 MET A O 1
ATOM 1492 N N . VAL A 1 182 ? 1.766 6.860 27.635 1.00 87.12 182 VAL A N 1
ATOM 1493 C CA . VAL A 1 182 ? 0.490 6.202 27.947 1.00 87.12 182 VAL A CA 1
ATOM 1494 C C . VAL A 1 182 ? 0.213 6.235 29.452 1.00 87.12 182 VAL A C 1
ATOM 1496 O O . VAL A 1 182 ? -0.863 6.650 29.866 1.00 87.12 182 VAL A O 1
ATOM 1499 N N . MET A 1 183 ? 1.183 5.871 30.293 1.00 89.75 183 MET A N 1
ATOM 1500 C CA . MET A 1 183 ? 1.015 5.854 31.752 1.00 89.75 183 MET A CA 1
ATOM 1501 C C . MET A 1 183 ? 0.773 7.249 32.335 1.00 89.75 183 MET A C 1
ATOM 1503 O O . MET A 1 183 ? -0.026 7.401 33.263 1.00 89.75 183 MET A O 1
ATOM 1507 N N . ARG A 1 184 ? 1.432 8.277 31.790 1.00 91.00 184 ARG A N 1
ATOM 1508 C CA . ARG A 1 184 ? 1.196 9.669 32.180 1.00 91.00 184 ARG A CA 1
ATOM 1509 C C . ARG A 1 184 ? -0.238 10.084 31.871 1.00 91.00 184 ARG A C 1
ATOM 1511 O O . ARG A 1 184 ? -0.926 10.587 32.757 1.00 91.00 184 ARG A O 1
ATOM 1518 N N . ASP A 1 185 ? -0.687 9.854 30.643 1.00 89.06 185 ASP A N 1
ATOM 1519 C CA . ASP A 1 185 ? -2.018 10.266 30.204 1.00 89.06 185 ASP A CA 1
ATOM 1520 C C . ASP A 1 185 ? -3.103 9.479 30.964 1.00 89.06 185 ASP A C 1
ATOM 1522 O O . ASP A 1 185 ? -4.074 10.067 31.440 1.00 89.06 185 ASP A O 1
ATOM 1526 N N . LEU A 1 186 ? -2.877 8.184 31.220 1.00 90.19 186 LEU A N 1
ATOM 1527 C CA . LEU A 1 186 ? -3.722 7.376 32.104 1.00 90.19 186 LEU A CA 1
ATOM 1528 C C . LEU A 1 186 ? -3.785 7.931 33.523 1.00 90.19 186 LEU A C 1
ATOM 1530 O O . LEU A 1 186 ? -4.865 7.986 34.096 1.00 90.19 186 LEU A O 1
ATOM 1534 N N . SER A 1 187 ? -2.661 8.362 34.096 1.00 91.50 187 SER A N 1
ATOM 1535 C CA . SER A 1 187 ? -2.635 8.913 35.457 1.00 91.50 187 SER A CA 1
ATOM 1536 C C . SER A 1 187 ? -3.459 10.199 35.563 1.00 91.50 187 SER A C 1
ATOM 1538 O O . SER A 1 187 ? -4.192 10.388 36.535 1.00 91.50 187 SER A O 1
ATOM 1540 N N . ILE A 1 188 ? -3.378 11.062 34.545 1.00 91.38 188 ILE A N 1
ATOM 1541 C CA . ILE A 1 188 ? -4.159 12.304 34.460 1.00 91.38 188 ILE A CA 1
ATOM 1542 C C . ILE A 1 188 ? -5.652 11.988 34.335 1.00 91.38 188 ILE A C 1
ATOM 1544 O O . ILE A 1 188 ? -6.463 12.503 35.108 1.00 91.38 188 ILE A O 1
ATOM 1548 N N . LEU A 1 189 ? -6.016 11.117 33.391 1.00 92.25 189 LEU A N 1
ATOM 1549 C CA . LEU A 1 189 ? -7.410 10.755 33.147 1.00 92.25 189 LEU A CA 1
ATOM 1550 C C . LEU A 1 189 ? -8.017 10.000 34.333 1.00 92.25 189 LEU A C 1
ATOM 1552 O O . LEU A 1 189 ? -9.154 10.269 34.704 1.00 92.25 189 LEU A O 1
ATOM 1556 N N . LEU A 1 190 ? -7.253 9.127 34.993 1.00 92.25 190 LEU A N 1
ATOM 1557 C CA . LEU A 1 190 ? -7.706 8.383 36.168 1.00 92.25 190 LEU A CA 1
ATOM 1558 C C . LEU A 1 190 ? -7.978 9.313 37.356 1.00 92.25 190 LEU A C 1
ATOM 1560 O O . LEU A 1 190 ? -8.930 9.096 38.103 1.00 92.25 190 LEU A O 1
ATOM 1564 N N . ALA A 1 191 ? -7.172 10.363 37.533 1.00 92.19 191 ALA A N 1
ATOM 1565 C CA . ALA A 1 191 ? -7.408 11.359 38.574 1.00 92.19 191 ALA A CA 1
ATOM 1566 C C . ALA A 1 191 ? -8.710 12.145 38.342 1.00 92.19 191 ALA A C 1
ATOM 1568 O O . ALA A 1 191 ? -9.416 12.451 39.303 1.00 92.19 191 ALA A O 1
ATOM 1569 N N . ALA A 1 192 ? -9.038 12.460 37.086 1.00 91.44 192 ALA A N 1
ATOM 1570 C CA . ALA A 1 192 ? -10.307 13.092 36.728 1.00 91.44 192 ALA A CA 1
ATOM 1571 C C . ALA A 1 192 ? -11.488 12.124 36.901 1.00 91.44 192 ALA A C 1
ATOM 1573 O O . ALA A 1 192 ? -12.456 12.461 37.575 1.00 91.44 192 ALA A O 1
ATOM 1574 N N . ALA A 1 193 ? -11.359 10.902 36.381 1.00 92.56 193 ALA A N 1
ATOM 1575 C CA . ALA A 1 193 ? -12.358 9.840 36.468 1.00 92.56 193 ALA A CA 1
ATOM 1576 C C . ALA A 1 193 ? -12.770 9.557 37.924 1.00 92.56 193 ALA A C 1
ATOM 1578 O O . ALA A 1 193 ? -13.951 9.569 38.252 1.00 92.56 193 ALA A O 1
ATOM 1579 N N . ARG A 1 194 ? -11.795 9.446 38.840 1.00 92.62 194 ARG A N 1
ATOM 1580 C CA . ARG A 1 194 ? -12.057 9.259 40.279 1.00 92.62 194 ARG A CA 1
ATOM 1581 C C . ARG A 1 194 ? -12.836 10.402 40.925 1.00 92.62 194 ARG A C 1
ATOM 1583 O O . ARG A 1 194 ? -13.581 10.151 41.861 1.00 92.62 194 ARG A O 1
ATOM 1590 N N . ARG A 1 195 ? -12.637 11.646 40.479 1.00 93.25 195 ARG A N 1
ATOM 1591 C CA . ARG A 1 195 ? -13.367 12.810 41.012 1.00 93.25 195 ARG A CA 1
ATOM 1592 C C . ARG A 1 195 ? -14.782 12.918 40.464 1.00 93.25 195 ARG A C 1
ATOM 1594 O O . ARG A 1 195 ? -15.633 13.487 41.132 1.00 93.25 195 ARG A O 1
ATOM 1601 N N . LEU A 1 196 ? -14.991 12.431 39.247 1.00 94.25 196 LEU A N 1
ATOM 1602 C CA . LEU A 1 196 ? -16.283 12.444 38.570 1.00 94.25 196 LEU A CA 1
ATOM 1603 C C . LEU A 1 196 ? -17.098 11.173 38.839 1.00 94.25 196 LEU A C 1
ATOM 1605 O O . LEU A 1 196 ? -18.222 11.086 38.372 1.00 94.25 196 LEU A O 1
ATOM 1609 N N . GLU A 1 197 ? -16.536 10.210 39.578 1.00 91.94 197 GLU A N 1
ATOM 1610 C CA . GLU A 1 197 ? -17.110 8.871 39.784 1.00 91.94 197 GLU A CA 1
ATOM 1611 C C . GLU A 1 197 ? -17.401 8.131 38.463 1.00 91.94 197 GLU A C 1
ATOM 1613 O O . GLU A 1 197 ? -18.254 7.251 38.390 1.00 91.94 197 GLU A O 1
ATOM 1618 N N . G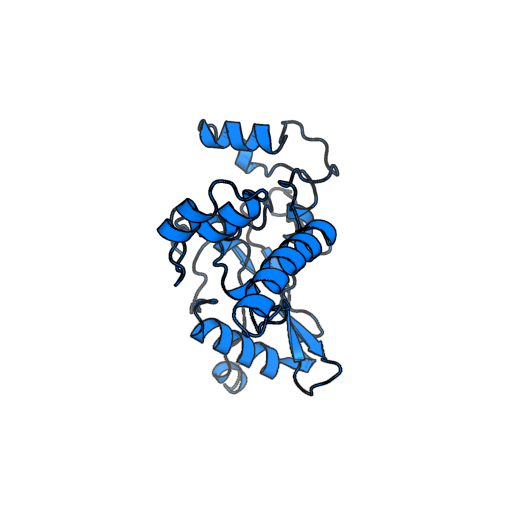LU A 1 198 ? -16.637 8.456 37.419 1.00 93.69 198 GLU A N 1
ATOM 1619 C CA . GLU A 1 198 ? -16.773 7.880 36.082 1.00 93.69 198 GLU A CA 1
ATOM 1620 C C . GLU A 1 198 ? -15.718 6.781 35.852 1.00 93.69 198 GLU A C 1
ATOM 1622 O O . GLU A 1 198 ? -14.583 6.888 36.333 1.00 93.69 198 GLU A O 1
ATOM 1627 N N . PRO A 1 199 ? -16.034 5.715 35.098 1.00 87.38 199 PRO A N 1
ATOM 1628 C CA . PRO A 1 199 ? -15.055 4.711 34.702 1.00 87.38 199 PRO A CA 1
ATOM 1629 C C . PRO A 1 199 ? -14.084 5.246 33.636 1.00 87.38 199 PRO A C 1
ATOM 1631 O O . PRO A 1 199 ? -14.465 5.954 32.706 1.00 87.38 199 PRO A O 1
ATOM 1634 N N . LEU A 1 200 ? -12.810 4.845 33.732 1.00 85.38 200 LEU A N 1
ATOM 1635 C CA . LEU A 1 200 ? -11.817 5.074 32.681 1.00 85.38 200 LEU A CA 1
ATOM 1636 C C . LEU A 1 200 ? -11.651 3.811 31.835 1.00 85.38 200 LEU A C 1
ATOM 1638 O O . LEU A 1 200 ? -11.255 2.764 32.349 1.00 85.38 200 LEU A O 1
ATOM 1642 N N . TYR A 1 201 ? -11.887 3.932 30.532 1.00 80.81 201 TYR A N 1
ATOM 1643 C CA . TYR A 1 201 ? -11.682 2.852 29.572 1.00 80.81 201 TYR A CA 1
ATOM 1644 C C . TYR A 1 201 ? -10.395 3.066 28.777 1.00 80.81 201 TYR A C 1
ATOM 1646 O O . TYR A 1 201 ? -10.118 4.164 28.296 1.00 80.81 201 TYR A O 1
ATOM 1654 N N . ILE A 1 202 ? -9.624 1.991 28.617 1.00 75.62 202 ILE A N 1
ATOM 1655 C CA . ILE A 1 202 ? -8.474 1.933 27.714 1.00 75.62 202 ILE A CA 1
ATOM 1656 C C . ILE A 1 202 ? -8.893 1.092 26.518 1.00 75.62 202 ILE A C 1
ATOM 1658 O O . ILE A 1 202 ? -9.237 -0.079 26.673 1.00 75.62 202 ILE A O 1
ATOM 1662 N N . PHE A 1 203 ? -8.855 1.683 25.329 1.00 67.06 203 PHE A N 1
ATOM 1663 C CA . PHE A 1 203 ? -9.077 0.946 24.094 1.00 67.06 203 PHE A CA 1
ATOM 1664 C C . PHE A 1 203 ? -7.754 0.332 23.632 1.00 67.06 203 PHE A C 1
ATOM 1666 O O . PHE A 1 203 ? -6.777 1.042 23.400 1.00 67.06 203 PHE A O 1
ATOM 1673 N N . GLY A 1 204 ? -7.723 -0.998 23.549 1.00 61.09 204 GLY A N 1
ATOM 1674 C CA . GLY A 1 204 ? -6.648 -1.744 22.903 1.00 61.09 204 GLY A CA 1
ATOM 1675 C C . GLY A 1 204 ? -6.903 -1.880 21.402 1.00 61.09 204 GLY A C 1
ATOM 1676 O O . GLY A 1 204 ? -8.051 -1.949 20.963 1.00 61.09 204 GLY A O 1
ATOM 1677 N N . ASP A 1 205 ? -5.823 -1.928 20.630 1.00 52.56 205 ASP A N 1
ATOM 1678 C CA . ASP A 1 205 ? -5.839 -1.997 19.168 1.00 52.56 205 ASP A CA 1
ATOM 1679 C C . ASP A 1 205 ? -6.089 -3.445 18.691 1.00 52.56 205 ASP A C 1
ATOM 1681 O O . ASP A 1 205 ? -5.190 -4.150 18.243 1.00 52.56 205 ASP A O 1
ATOM 1685 N N . ASP A 1 206 ? -7.316 -3.933 18.882 1.00 52.56 206 ASP A N 1
ATOM 1686 C CA . ASP A 1 206 ? -7.854 -5.109 18.173 1.00 52.56 206 ASP A CA 1
ATOM 1687 C C . ASP A 1 206 ? -9.286 -4.815 17.705 1.00 52.56 206 ASP A C 1
ATOM 1689 O O . ASP A 1 206 ? -10.213 -5.622 17.814 1.00 52.56 206 ASP A O 1
ATOM 1693 N N . ALA A 1 207 ? -9.506 -3.590 17.213 1.00 55.84 207 ALA A N 1
ATOM 1694 C CA . ALA A 1 207 ? -10.720 -3.302 16.474 1.00 55.84 207 ALA A CA 1
ATOM 1695 C C . ALA A 1 207 ? -10.663 -4.104 15.168 1.00 55.84 207 ALA A C 1
ATOM 1697 O O . ALA A 1 207 ? -9.761 -3.937 14.343 1.00 55.84 207 ALA A O 1
ATOM 1698 N N . LYS A 1 208 ? -11.631 -5.010 14.995 1.00 58.19 208 LYS A N 1
ATOM 1699 C CA . LYS A 1 208 ? -11.793 -5.813 13.783 1.00 58.19 208 LYS A CA 1
ATOM 1700 C C . LYS A 1 208 ? -11.814 -4.868 12.578 1.00 58.19 208 LYS A C 1
ATOM 1702 O O . LYS A 1 208 ? -12.778 -4.137 12.393 1.00 58.19 208 LYS A O 1
ATOM 1707 N N . ASP A 1 209 ? -10.739 -4.913 11.791 1.00 61.56 209 ASP A N 1
ATOM 1708 C CA . ASP A 1 209 ? -10.489 -4.099 10.596 1.00 61.56 209 ASP A CA 1
ATOM 1709 C C . ASP A 1 209 ? -9.969 -2.650 10.792 1.00 61.56 209 ASP A C 1
ATOM 1711 O O . ASP A 1 209 ? -10.059 -1.854 9.860 1.00 61.56 209 ASP A O 1
ATOM 1715 N N . TYR A 1 210 ? -9.371 -2.298 11.938 1.00 57.47 210 TYR A N 1
ATOM 1716 C CA . TYR A 1 210 ? -8.870 -0.937 12.226 1.00 57.47 210 TYR A CA 1
ATOM 1717 C C . TYR A 1 210 ? -8.026 -0.311 11.097 1.00 57.47 210 TYR A C 1
ATOM 1719 O O . TYR A 1 210 ? -8.304 0.795 10.638 1.00 57.47 210 TYR A O 1
ATOM 1727 N N . PHE A 1 211 ? -7.045 -1.052 10.575 1.00 55.66 211 PHE A N 1
ATOM 1728 C CA . PHE A 1 211 ? -6.152 -0.569 9.513 1.00 55.66 211 PHE A CA 1
ATOM 1729 C C . PHE A 1 211 ? -6.831 -0.383 8.154 1.00 55.66 211 PHE A C 1
ATOM 1731 O O . PHE A 1 211 ? -6.325 0.361 7.320 1.00 55.66 211 PHE A O 1
ATOM 1738 N N . ASN A 1 212 ? -7.975 -1.026 7.922 1.00 59.94 212 ASN A N 1
ATOM 1739 C CA . ASN A 1 212 ? -8.668 -0.922 6.644 1.00 59.94 212 ASN A CA 1
ATOM 1740 C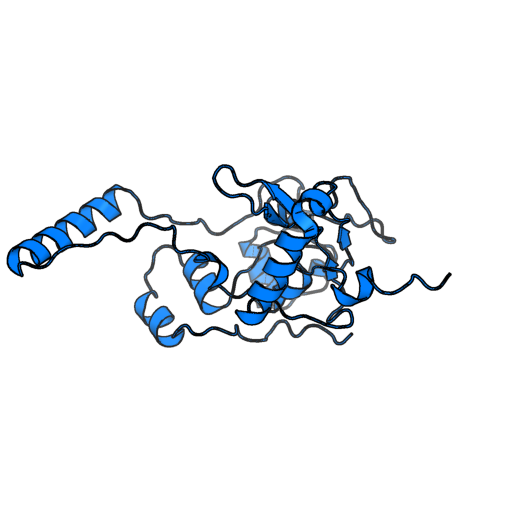 C . ASN A 1 212 ? -9.485 0.377 6.519 1.00 59.94 212 ASN A C 1
ATOM 1742 O O . ASN A 1 212 ? -10.066 0.637 5.473 1.00 59.94 212 ASN A O 1
ATOM 1746 N N . GLN A 1 213 ? -9.532 1.208 7.566 1.00 66.25 213 GLN A N 1
ATOM 1747 C CA . GLN A 1 213 ? -10.168 2.528 7.510 1.00 66.25 213 GLN A CA 1
ATOM 1748 C C . GLN A 1 213 ? -9.341 3.563 6.729 1.00 66.25 213 GLN A C 1
ATOM 1750 O O . GLN A 1 213 ? -9.867 4.620 6.379 1.00 66.25 213 GLN A O 1
ATOM 1755 N N . LEU A 1 214 ? -8.061 3.279 6.463 1.00 82.12 214 LEU A N 1
ATOM 1756 C CA . LEU A 1 214 ? -7.173 4.165 5.716 1.00 82.12 214 LEU A CA 1
ATOM 1757 C C . LEU A 1 214 ? -7.209 3.797 4.230 1.00 82.12 214 LEU A C 1
ATOM 1759 O O . LEU A 1 214 ? -6.790 2.707 3.838 1.00 82.12 214 LEU A O 1
ATOM 1763 N N . ALA A 1 215 ? -7.719 4.712 3.407 1.00 88.75 215 ALA A N 1
ATOM 1764 C CA . ALA A 1 215 ? -7.722 4.558 1.957 1.00 88.75 215 ALA A CA 1
ATOM 1765 C C . ALA A 1 215 ? -6.289 4.623 1.404 1.00 88.75 215 ALA A C 1
ATOM 1767 O O . ALA A 1 215 ? -5.453 5.351 1.932 1.00 88.75 215 ALA A O 1
ATOM 1768 N N . ILE A 1 216 ? -6.004 3.885 0.330 1.00 91.88 216 ILE A N 1
ATOM 1769 C CA . ILE A 1 216 ? -4.742 4.012 -0.416 1.00 91.88 216 ILE A CA 1
ATOM 1770 C C . ILE A 1 216 ? -4.812 5.296 -1.250 1.00 91.88 216 ILE A C 1
ATOM 1772 O O . ILE A 1 216 ? -5.854 5.574 -1.852 1.00 91.88 216 ILE A O 1
ATOM 1776 N N . ALA A 1 217 ? -3.722 6.063 -1.294 1.00 93.12 217 ALA A N 1
ATOM 1777 C CA . ALA A 1 217 ? -3.620 7.236 -2.157 1.00 93.12 217 ALA A CA 1
ATOM 1778 C C . ALA A 1 217 ? -3.749 6.829 -3.637 1.00 93.12 217 ALA A C 1
ATOM 1780 O O . ALA A 1 217 ? -3.262 5.772 -4.045 1.00 93.12 217 ALA A O 1
ATOM 1781 N N . SER A 1 218 ? -4.404 7.654 -4.455 1.00 93.06 218 SER A N 1
ATOM 1782 C CA . SER A 1 218 ? -4.700 7.317 -5.856 1.00 93.06 218 SER A CA 1
ATOM 1783 C C . SER A 1 218 ? -3.450 7.010 -6.682 1.00 93.06 218 SER A C 1
ATOM 1785 O O . SER A 1 218 ? -3.445 6.057 -7.457 1.00 93.06 218 SER A O 1
ATOM 1787 N N . GLU A 1 219 ? -2.351 7.718 -6.419 1.00 91.44 219 GLU A N 1
ATOM 1788 C CA . GLU A 1 219 ? -1.011 7.486 -6.979 1.00 91.44 219 GLU A CA 1
ATOM 1789 C C . GLU A 1 219 ? -0.449 6.063 -6.774 1.00 91.44 219 GLU A C 1
ATOM 1791 O O . GLU A 1 219 ? 0.400 5.619 -7.550 1.00 91.44 219 GLU A O 1
ATOM 1796 N N . ASP A 1 220 ? -0.955 5.322 -5.785 1.00 93.62 220 ASP A N 1
ATOM 1797 C CA . ASP A 1 220 ? -0.484 3.987 -5.409 1.00 93.62 220 ASP A CA 1
ATOM 1798 C C . ASP A 1 220 ? -1.491 2.864 -5.707 1.00 93.62 220 ASP A C 1
ATOM 1800 O O . ASP A 1 220 ? -1.163 1.686 -5.533 1.00 93.62 220 ASP A O 1
ATOM 1804 N N . TRP A 1 221 ? -2.687 3.172 -6.227 1.00 93.62 221 TRP A N 1
ATOM 1805 C CA . TRP A 1 221 ? -3.689 2.150 -6.577 1.00 93.62 221 TRP A CA 1
ATOM 1806 C C . TRP A 1 221 ? -3.142 1.094 -7.536 1.00 93.62 221 TRP A C 1
ATOM 1808 O O . TRP A 1 221 ? -3.428 -0.098 -7.392 1.00 93.62 221 TRP A O 1
ATOM 1818 N N . TRP A 1 222 ? -2.295 1.508 -8.478 1.00 93.44 222 TRP A N 1
ATOM 1819 C CA . TRP A 1 222 ? -1.721 0.603 -9.466 1.00 93.44 222 TRP A CA 1
ATOM 1820 C C . TRP A 1 222 ? -0.724 -0.408 -8.911 1.00 93.44 222 TRP A C 1
ATOM 1822 O O . TRP A 1 222 ? -0.474 -1.430 -9.552 1.00 93.44 222 TRP A O 1
ATOM 1832 N N . LYS A 1 223 ? -0.211 -0.181 -7.701 1.00 94.31 223 LYS A N 1
ATOM 1833 C CA . LYS A 1 223 ? 0.724 -1.081 -7.017 1.00 94.31 223 LYS A CA 1
ATOM 1834 C C . LYS A 1 223 ? 0.009 -2.234 -6.299 1.00 94.31 223 LYS A C 1
ATOM 1836 O O . LYS A 1 223 ? 0.650 -3.210 -5.901 1.00 94.31 223 LYS A O 1
ATOM 1841 N N . PHE A 1 224 ? -1.316 -2.154 -6.139 1.00 92.19 224 PHE A N 1
ATOM 1842 C CA . PHE A 1 224 ? -2.087 -3.064 -5.288 1.00 92.19 224 PHE A CA 1
ATOM 1843 C C . PHE A 1 224 ? -3.328 -3.660 -5.969 1.00 92.19 224 PHE A C 1
ATOM 1845 O O . PHE A 1 224 ? -4.429 -3.669 -5.421 1.00 92.19 224 PHE A O 1
ATOM 1852 N N . GLY A 1 225 ? -3.147 -4.210 -7.169 1.00 93.75 225 GLY A N 1
ATOM 1853 C CA . GLY A 1 225 ? -4.177 -4.967 -7.875 1.00 93.75 225 GLY A CA 1
ATOM 1854 C C . GLY A 1 225 ? -4.249 -6.435 -7.448 1.00 93.75 225 GLY A C 1
ATOM 1855 O O . GLY A 1 225 ? -3.281 -7.013 -6.945 1.00 93.75 225 GLY A O 1
ATOM 1856 N N . VAL A 1 226 ? -5.406 -7.057 -7.685 1.00 93.62 226 VAL A N 1
ATOM 1857 C CA . VAL A 1 226 ? -5.653 -8.492 -7.487 1.00 93.62 226 VAL A CA 1
ATOM 1858 C C . VAL A 1 226 ? -6.535 -8.995 -8.621 1.00 93.62 226 VAL A C 1
ATOM 1860 O O . VAL A 1 226 ? -7.584 -8.416 -8.881 1.00 93.62 226 VAL A O 1
ATOM 1863 N N . VAL A 1 227 ? -6.142 -10.099 -9.256 1.00 92.12 227 VAL A N 1
ATOM 1864 C CA . VAL A 1 227 ? -7.038 -10.871 -10.128 1.00 92.12 227 VAL A CA 1
ATOM 1865 C C . VAL A 1 227 ? -7.611 -12.017 -9.317 1.00 92.12 227 VAL A C 1
ATOM 1867 O O . VAL A 1 227 ? -6.876 -12.685 -8.594 1.00 92.12 227 VAL A O 1
ATOM 1870 N N . PHE A 1 228 ? -8.915 -12.237 -9.412 1.00 90.00 228 PHE A N 1
ATOM 1871 C CA . PHE A 1 228 ? -9.583 -13.342 -8.742 1.00 90.00 228 PHE A CA 1
ATOM 1872 C C . PHE A 1 228 ? -10.763 -13.807 -9.593 1.00 90.00 228 PHE A C 1
ATOM 1874 O O . PHE A 1 228 ? -11.461 -12.979 -10.166 1.00 90.00 228 PHE A O 1
ATOM 1881 N N . ILE A 1 229 ? -10.973 -15.119 -9.685 1.00 83.75 229 ILE A N 1
ATOM 1882 C CA . ILE A 1 229 ? -12.053 -15.698 -10.496 1.00 83.75 229 ILE A CA 1
ATOM 1883 C C . ILE A 1 229 ? -13.388 -15.513 -9.766 1.00 83.75 229 ILE A C 1
ATOM 1885 O O . ILE A 1 229 ? -13.476 -15.774 -8.558 1.00 83.75 229 ILE A O 1
ATOM 1889 N N . HIS A 1 230 ? -14.425 -15.089 -10.493 1.00 71.81 230 HIS A N 1
ATOM 1890 C CA . HIS A 1 230 ? -15.768 -14.936 -9.938 1.00 71.81 230 HIS A CA 1
ATOM 1891 C C . HIS A 1 230 ? -16.407 -16.303 -9.641 1.00 71.81 230 HIS A C 1
ATOM 1893 O O . HIS A 1 230 ? -16.136 -17.303 -10.303 1.00 71.81 230 HIS A O 1
ATOM 1899 N N . ALA A 1 231 ? -17.263 -16.374 -8.614 1.00 60.53 231 ALA A N 1
ATOM 1900 C CA . ALA A 1 231 ? -17.862 -17.639 -8.167 1.00 60.53 231 ALA A CA 1
ATOM 1901 C C . ALA A 1 231 ? -18.623 -18.377 -9.282 1.00 60.53 231 ALA A C 1
ATOM 1903 O O . ALA A 1 231 ? -18.524 -19.600 -9.376 1.00 60.53 231 ALA A O 1
ATOM 1904 N N . ASP A 1 232 ? -19.331 -17.624 -10.121 1.00 60.81 232 ASP A N 1
ATOM 1905 C CA . ASP A 1 232 ? -20.207 -18.153 -11.169 1.00 60.81 232 ASP A CA 1
ATOM 1906 C C . ASP A 1 232 ? -19.410 -18.784 -12.327 1.00 60.81 232 ASP A C 1
ATOM 1908 O O . ASP A 1 232 ? -19.879 -19.712 -12.989 1.00 60.81 232 ASP A O 1
ATOM 1912 N N . GLU A 1 233 ? -18.157 -18.359 -12.510 1.00 59.91 233 GLU A N 1
ATOM 1913 C CA . GLU A 1 233 ? -17.249 -18.843 -13.558 1.00 59.91 233 GLU A CA 1
ATOM 1914 C C . GLU A 1 233 ? -16.589 -20.182 -13.204 1.00 59.91 233 GLU A C 1
ATOM 1916 O O . GLU A 1 233 ? -16.096 -20.889 -14.080 1.00 59.91 233 GLU A O 1
ATOM 1921 N N . ILE A 1 234 ? -16.587 -20.565 -11.924 1.00 59.31 234 ILE A N 1
ATOM 1922 C CA . ILE A 1 234 ? -16.015 -21.842 -11.463 1.00 59.31 234 ILE A CA 1
ATOM 1923 C C . ILE A 1 234 ? -16.977 -23.003 -11.738 1.00 59.31 234 ILE A C 1
ATOM 1925 O O . ILE A 1 234 ? -16.540 -24.132 -11.955 1.00 59.31 234 ILE A O 1
ATOM 1929 N N . THR A 1 235 ? -18.282 -22.731 -11.729 1.00 54.28 235 THR A N 1
ATOM 1930 C CA . THR A 1 235 ? -19.337 -23.714 -12.018 1.00 54.28 235 THR A CA 1
ATOM 1931 C C . THR A 1 235 ? -19.749 -23.754 -13.487 1.00 54.28 235 THR A C 1
ATOM 1933 O O . THR A 1 235 ? -20.449 -24.683 -13.888 1.00 54.28 235 THR A O 1
ATOM 1936 N N . ALA A 1 236 ? -19.323 -22.780 -14.295 1.00 52.00 236 ALA A N 1
ATOM 1937 C CA . ALA A 1 236 ? -19.557 -22.798 -15.731 1.00 52.00 236 ALA A CA 1
ATOM 1938 C C . ALA A 1 236 ? -18.750 -23.942 -16.384 1.00 52.00 236 ALA A C 1
ATOM 1940 O O . ALA A 1 236 ? -17.560 -24.099 -16.089 1.00 52.00 236 ALA A O 1
ATOM 1941 N N . PRO A 1 237 ? -19.355 -24.767 -17.262 1.00 48.84 237 PRO A N 1
ATOM 1942 C CA . PRO A 1 237 ? -18.600 -25.764 -18.007 1.00 48.84 237 PRO A CA 1
ATOM 1943 C C . PRO A 1 237 ? -17.519 -25.050 -18.822 1.00 48.84 237 PRO A C 1
ATOM 1945 O O . PRO A 1 237 ? -17.813 -24.125 -19.578 1.00 48.84 237 PRO A O 1
ATOM 1948 N N . ARG A 1 238 ? -16.260 -25.470 -18.658 1.00 50.19 238 ARG A N 1
ATOM 1949 C CA . ARG A 1 238 ? -15.157 -24.978 -19.488 1.00 50.19 238 ARG A CA 1
ATOM 1950 C C . ARG A 1 238 ? -15.489 -25.290 -20.944 1.00 50.19 238 ARG A C 1
ATOM 1952 O O . ARG A 1 238 ? -15.568 -26.462 -21.307 1.00 50.19 238 ARG A O 1
ATOM 1959 N N . SER A 1 239 ? -15.691 -24.261 -21.760 1.00 50.50 239 SER A N 1
ATOM 1960 C CA . SER A 1 239 ? -15.689 -24.421 -23.211 1.00 50.50 239 SER A CA 1
ATOM 1961 C C . SER A 1 239 ? -14.314 -24.949 -23.619 1.00 50.50 239 SER A C 1
ATOM 1963 O O . SER A 1 239 ? -13.301 -24.348 -23.250 1.00 50.50 239 SER A O 1
ATOM 1965 N N . ALA A 1 240 ? -14.312 -26.105 -24.283 1.00 42.06 240 ALA A N 1
ATOM 1966 C CA . ALA A 1 240 ? -13.126 -26.750 -24.836 1.00 42.06 240 ALA A CA 1
ATOM 1967 C C . ALA A 1 240 ? -12.466 -25.898 -25.926 1.00 42.06 240 ALA A C 1
ATOM 1969 O O . ALA A 1 240 ? -13.211 -25.186 -26.639 1.00 42.06 240 ALA A O 1
#

Organism: NCBI:txid1460289

Secondary structure (DSSP, 8-state):
-PPP-TTPPP--SS-HHHHHHHSTT-S-HHHHHHHHH-B-------S--EEPPPPTTGGGGHHHHHHHHHHHHHTTS----SS--SSS-EE-EEEEEE-SSSSSEEEEEE-S---S--B-TTS-B---HHHHHHB----GGGGG---HHHHHHHHHTT--SSPPTTPBP-PPPP-PPPHHHHHHHHHHHHHHHHHHTPPPP---S--TTGGGGSPBPGGGGGGSB-----HHHHHS----

Foldseek 3Di:
DDAFDLPDADDAPDPLVVLCVVCVVPPCVVVNCCQNRNDDLQFAWAQAAAADEADPQCVVQVVLQQVVQVVCVVVVLDDDDPDDPHGPFYAWHKHWDQDPPDRHTDIDTHQQPPVDFDADPVRHTGGRSVCRNFKQDHHPCLVVDDDPVSVVVCVQQVPDVVDDTDDTTDDDDDDDDDPVNVVVVCVVVVVVCVVVVHDDDDDDPPDPCPVSSTHHRSNCPRSDHHDDDDPVVVPDPPDD

Sequence (240 aa):
SEPLDVTLPIETHLNLPFLRKRLTNYPDQNLLANLLEGIRFEADVELQAVLVPHLISLPKGFTSVRNELYRLQTLGWYRFFDHLPFWPIYLNGQGATARKLETRYRRTTECGGPRRPTLDGSGLRALSINEAASVRHMPAWYKHRHDPPWLQYMQERELADPLEWGMPSRRPPEIKPTLSMVMRDLSILLAAARRLEEPLYIFGDDAKDYFNQLAIASEDWWKFGVVFIHADEITAPRSA

Radius of gyration: 21.73 Å; chains: 1; bounding box: 45×48×66 Å

pLDDT: mean 86.93, std 10.71, range [42.06, 96.06]